Protein AF-A0AAD7IEA4-F1 (afdb_monomer_lite)

Sequence (278 aa):
MKLMKLPKIQSRSKKSVLRPAMLDEYTTADLREIHTVVIFLKSVVDWTGYCKMTFTQSYDLCVAAGPALILAIYEARDMEPMDEKYLMWDSWADIPLFAGFFSRPLEKNWAAREVSAPPEGLAHLNYILETVPEDLDAYTQVGSATYPQQGSRLWTSATWEHLYLDPPDFLRGRLSFNRLETDTLNTFLGPHAWPTSIADLIASIYDDIELQPEFSDSKMEDALCGDCLGKLIREHLHLWLLRRKVDDGWVPPEDCWYGYDCNTQHATSKNHLCAPTK

Foldseek 3Di:
DDPDDDPDPVVLVVVLVCLLVVCLVDDPLVLLVVVLVLVVLLVLVVLLCVLVVHDDPCSLVQVVVHDVLSVVSNVVSHCVSVCVVPVPDPDPPPDPSRVCVPPVSSVVSCVVVVHDHQDPAPSSCVSPDPDDDPVQQVPQPDDDPPDPCRGFDWDALVCQLSDDDDLLVLAEACVSVLCVLSVLLCVVCDPSVHRVSRSVVLVCLQVPDCFDPVCNVPDRGDTDTPVRSSNRSSVRVLVSSVSVCVVVVDDAAAADLCALNDDDDCSPHHHNSDHHND

Secondary structure (DSSP, 8-state):
-----PPPTHHHHHHHHHHHHHHHTS-HHHHHHHHHHHHHHHHHHHHHHHHTT---TTHHHHHHH-HHHHHHHHHHTSSHHHHHHHTT-S-GGG-TTTTTTTHHHHHHHHHHTT-PPPPSSGGGGGGT-S---THHHHTTTS--TTS------EE-TTTGGG----GGGGSSTTGGG-HHHHHHHHHHH-TTTTTHHHHHHHHHHHHHS---GGGTT--TTS-EEHHHHHHHHHHHHHHHHHHHHHHTT----SBPTTGGG--SS-TTTSB-SS----

Radius of gyration: 24.21 Å; chains: 1; bounding box: 63×44×65 Å

Organism: NCBI:txid230809

Structure (mmCIF, N/CA/C/O backbone):
data_AF-A0AAD7IEA4-F1
#
_entry.id   AF-A0AAD7IEA4-F1
#
loop_
_atom_site.group_PDB
_atom_site.id
_atom_site.type_symbol
_atom_site.label_atom_id
_atom_site.label_alt_id
_atom_site.label_comp_id
_atom_site.label_asym_id
_atom_site.label_entity_id
_atom_site.label_seq_id
_atom_site.pdbx_PDB_ins_code
_atom_site.Cartn_x
_atom_site.Cartn_y
_atom_site.Cartn_z
_atom_site.occupancy
_atom_site.B_iso_or_equiv
_atom_site.auth_seq_id
_atom_site.auth_comp_id
_atom_site.auth_asym_id
_atom_site.auth_atom_id
_atom_site.pdbx_PDB_model_num
ATOM 1 N N . MET A 1 1 ? -34.741 -26.473 -1.621 1.00 37.25 1 MET A N 1
ATOM 2 C CA . MET A 1 1 ? -34.127 -25.572 -0.618 1.00 37.25 1 MET A CA 1
ATOM 3 C C . MET A 1 1 ? -35.227 -24.879 0.178 1.00 37.25 1 MET A C 1
ATOM 5 O O . MET A 1 1 ? -36.041 -24.190 -0.421 1.00 37.25 1 MET A O 1
ATOM 9 N N . LYS A 1 2 ? -35.320 -25.104 1.496 1.00 33.78 2 LYS A N 1
ATOM 10 C CA . LYS A 1 2 ? -36.253 -24.371 2.373 1.00 33.78 2 LYS A CA 1
ATOM 11 C C . LYS A 1 2 ? -35.584 -23.059 2.787 1.00 33.78 2 LYS A C 1
ATOM 13 O O . LYS A 1 2 ? -34.617 -23.096 3.536 1.00 33.78 2 LYS A O 1
ATOM 18 N N . LEU A 1 3 ? -36.104 -21.928 2.311 1.00 33.97 3 LEU A N 1
ATOM 19 C CA . LEU A 1 3 ? -35.728 -20.598 2.794 1.00 33.97 3 LEU A CA 1
ATOM 20 C C . LEU A 1 3 ? -35.977 -20.526 4.309 1.00 33.97 3 LEU A C 1
ATOM 22 O O . LEU A 1 3 ? -37.121 -20.617 4.767 1.00 33.97 3 LEU A O 1
ATOM 26 N N . MET A 1 4 ? -34.902 -20.402 5.088 1.00 32.84 4 MET A N 1
ATOM 27 C CA . MET A 1 4 ? -34.972 -20.111 6.518 1.00 32.84 4 MET A CA 1
ATOM 28 C C . MET A 1 4 ? -35.678 -18.761 6.693 1.00 32.84 4 MET A C 1
ATOM 30 O O . MET A 1 4 ? -35.175 -17.724 6.270 1.00 32.84 4 MET A O 1
ATOM 34 N N . LYS A 1 5 ? -36.867 -18.759 7.307 1.00 39.84 5 LYS A N 1
ATOM 35 C CA . LYS A 1 5 ? -37.567 -17.519 7.662 1.00 39.84 5 LYS A CA 1
ATOM 36 C C . LYS A 1 5 ? -36.739 -16.773 8.712 1.00 39.84 5 LYS A C 1
ATOM 38 O O . LYS A 1 5 ? -36.673 -17.203 9.862 1.00 39.84 5 LYS A O 1
ATOM 43 N N . LEU A 1 6 ? -36.122 -15.660 8.316 1.00 43.84 6 LEU A N 1
ATOM 44 C CA . LEU A 1 6 ? -35.396 -14.772 9.224 1.00 43.84 6 LEU A CA 1
ATOM 45 C C . LEU A 1 6 ? -36.352 -14.255 10.324 1.00 43.84 6 LEU A C 1
ATOM 47 O O . LEU A 1 6 ? -37.463 -13.817 10.013 1.00 43.84 6 LEU A O 1
ATOM 51 N N . PRO A 1 7 ? -35.961 -14.284 11.613 1.00 45.56 7 PRO A N 1
ATOM 52 C CA . PRO A 1 7 ? -36.799 -13.789 12.703 1.00 45.56 7 PRO A CA 1
ATOM 53 C C . PRO A 1 7 ? -37.153 -12.306 12.522 1.00 45.56 7 PRO A C 1
ATOM 55 O O . PRO A 1 7 ? -36.292 -11.502 12.155 1.00 45.56 7 PRO A O 1
ATOM 58 N N . LYS A 1 8 ? -38.414 -11.954 12.819 1.00 49.72 8 LYS A N 1
ATOM 59 C CA . LYS A 1 8 ? -39.012 -10.613 12.676 1.00 49.72 8 LYS A CA 1
ATOM 60 C C . LYS A 1 8 ? -38.114 -9.490 13.227 1.00 49.72 8 LYS A C 1
ATOM 62 O O . LYS A 1 8 ? -37.679 -9.525 14.375 1.00 49.72 8 LYS A O 1
ATOM 67 N N . ILE A 1 9 ? -37.960 -8.443 12.417 1.00 52.31 9 ILE A N 1
ATOM 68 C CA . ILE A 1 9 ? -37.162 -7.215 12.603 1.00 52.31 9 ILE A CA 1
ATOM 69 C C . ILE A 1 9 ? -37.325 -6.543 13.990 1.00 52.31 9 ILE A C 1
ATOM 71 O O . ILE A 1 9 ? -36.385 -5.935 14.494 1.00 52.31 9 ILE A O 1
ATOM 75 N N . GLN A 1 10 ? -38.461 -6.711 14.676 1.00 46.47 10 GLN A N 1
ATOM 76 C CA . GLN A 1 10 ? -38.719 -6.113 15.998 1.00 46.47 10 GLN A CA 1
ATOM 77 C C . GLN A 1 10 ? -37.827 -6.633 17.141 1.00 46.47 10 GLN A C 1
ATOM 79 O O . GLN A 1 10 ? -37.575 -5.894 18.091 1.00 46.47 10 GLN A O 1
ATOM 84 N N . SER A 1 11 ? -37.308 -7.866 17.083 1.00 52.28 11 SER A N 1
ATOM 85 C CA . SER A 1 11 ? -36.346 -8.337 18.099 1.00 52.28 11 SER A CA 1
ATOM 86 C C . SER A 1 11 ? -34.942 -7.752 17.898 1.00 52.28 11 SER A C 1
ATOM 88 O O . SER A 1 11 ? -34.115 -7.797 18.809 1.00 52.28 11 SER A O 1
ATOM 90 N N . ARG A 1 12 ? -34.671 -7.177 16.717 1.00 52.31 12 ARG A N 1
ATOM 91 C CA . ARG A 1 12 ? -33.354 -6.668 16.318 1.00 52.31 12 ARG A CA 1
ATOM 92 C C . ARG A 1 12 ? -33.117 -5.222 16.767 1.00 52.31 12 ARG A C 1
ATOM 94 O O . ARG A 1 12 ? -31.990 -4.915 17.142 1.00 52.31 12 ARG A O 1
ATOM 101 N N . SER A 1 13 ? -34.150 -4.371 16.845 1.00 54.69 13 SER A N 1
ATOM 102 C CA . SER A 1 13 ? -34.010 -3.004 17.391 1.00 54.69 13 SER A CA 1
ATOM 103 C C . SER A 1 13 ? -33.741 -2.988 18.898 1.00 54.69 13 SER A C 1
ATOM 105 O O . SER A 1 13 ? -33.030 -2.121 19.388 1.00 54.69 13 SER A O 1
ATOM 107 N N . LYS A 1 14 ? -34.222 -3.991 19.647 1.00 57.09 14 LYS A N 1
ATOM 108 C CA . LYS A 1 14 ? -33.905 -4.114 21.079 1.00 57.09 14 LYS A CA 1
ATOM 109 C C . LYS A 1 14 ? -32.407 -4.308 21.326 1.00 57.09 14 LYS A C 1
ATOM 111 O O . LYS A 1 14 ? -31.883 -3.789 22.300 1.00 57.09 14 LYS A O 1
ATOM 116 N N . LYS A 1 15 ? -31.701 -5.008 20.430 1.00 59.34 15 LYS A N 1
ATOM 117 C CA . LYS A 1 15 ? -30.260 -5.259 20.577 1.00 59.34 15 LYS A CA 1
ATOM 118 C C . LYS A 1 15 ? -29.405 -4.008 20.375 1.00 59.34 15 LYS A C 1
ATOM 120 O O . LYS A 1 15 ? -28.379 -3.899 21.031 1.00 59.34 15 LYS A O 1
ATOM 125 N N . SER A 1 16 ? -29.806 -3.060 19.523 1.00 63.97 16 SER A N 1
ATOM 126 C CA . SER A 1 16 ? -29.057 -1.802 19.368 1.00 63.97 16 SER A CA 1
ATOM 127 C C . SER A 1 16 ? -29.198 -0.883 20.587 1.00 63.97 16 SER A C 1
ATOM 129 O O . SER A 1 16 ? -28.274 -0.135 20.886 1.00 63.97 16 SER A O 1
ATOM 131 N N . VAL A 1 17 ? -30.310 -0.982 21.324 1.00 66.62 17 VAL A N 1
ATOM 132 C CA . VAL A 1 17 ? -30.543 -0.239 22.576 1.00 66.62 17 VAL A CA 1
ATOM 133 C C . VAL A 1 17 ? -29.723 -0.803 23.744 1.00 66.62 17 VAL A C 1
ATOM 135 O O . VAL A 1 17 ? -29.362 -0.053 24.642 1.00 66.62 17 VAL A O 1
ATOM 138 N N . LEU A 1 18 ? -29.375 -2.094 23.721 1.00 79.50 18 LEU A N 1
ATOM 139 C CA . LEU A 1 18 ? -28.589 -2.731 24.786 1.00 79.50 18 LEU A CA 1
ATOM 140 C C . LEU A 1 18 ? -27.081 -2.452 24.697 1.00 79.50 18 LEU A C 1
ATOM 142 O O . LEU A 1 18 ? -26.402 -2.514 25.714 1.00 79.50 18 LEU A O 1
ATOM 146 N N . ARG A 1 19 ? -26.541 -2.133 23.511 1.00 84.25 19 ARG A N 1
ATOM 147 C CA . ARG A 1 19 ? -25.089 -1.923 23.342 1.00 84.25 19 ARG A CA 1
ATOM 148 C C . ARG A 1 19 ? -24.544 -0.734 24.134 1.00 84.25 19 ARG A C 1
ATOM 150 O O . ARG A 1 19 ? -23.522 -0.924 24.777 1.00 84.25 19 ARG A O 1
ATOM 157 N N . PRO A 1 20 ? -25.182 0.456 24.130 1.00 85.56 20 PRO A N 1
ATOM 158 C CA . PRO A 1 20 ? -24.720 1.553 24.972 1.00 85.56 20 PRO A CA 1
ATOM 159 C C . PRO A 1 20 ? -24.686 1.171 26.451 1.00 85.56 20 PRO A C 1
ATOM 161 O O . PRO A 1 20 ? -23.697 1.467 27.097 1.00 85.56 20 PRO A O 1
ATOM 164 N N . ALA A 1 21 ? -25.712 0.469 26.948 1.00 88.38 21 ALA A N 1
ATOM 165 C CA . ALA A 1 21 ? -25.787 0.039 28.346 1.00 88.38 21 ALA A CA 1
ATOM 166 C C . ALA A 1 21 ? -24.698 -0.982 28.707 1.00 88.38 21 ALA A C 1
ATOM 168 O O . ALA A 1 21 ? -24.095 -0.876 29.761 1.00 88.38 21 ALA A O 1
ATOM 169 N N . MET A 1 22 ? -24.405 -1.929 27.810 1.00 91.44 22 MET A N 1
ATOM 170 C CA . MET A 1 22 ? -23.293 -2.869 27.984 1.00 91.44 22 MET A CA 1
ATOM 171 C C . MET A 1 22 ? -21.938 -2.148 28.017 1.00 91.44 22 MET A C 1
ATOM 173 O O . MET A 1 22 ? -21.083 -2.488 28.820 1.00 91.44 22 MET A O 1
ATOM 177 N N . LEU A 1 23 ? -21.734 -1.157 27.142 1.00 93.56 23 LEU A N 1
ATOM 178 C CA . LEU A 1 23 ? -20.508 -0.355 27.139 1.00 93.56 23 LEU A CA 1
ATOM 179 C C . LEU A 1 23 ? -20.401 0.558 28.370 1.00 93.56 23 LEU A C 1
ATOM 181 O O . LEU A 1 23 ? -19.295 0.888 28.781 1.00 93.56 23 LEU A O 1
ATOM 185 N N . ASP A 1 24 ? -21.521 0.933 28.984 1.00 94.25 24 ASP A N 1
ATOM 186 C CA . ASP A 1 24 ? -21.506 1.790 30.169 1.00 94.25 24 ASP A CA 1
ATOM 187 C C . ASP A 1 24 ? -20.876 1.105 31.397 1.00 94.25 24 ASP A C 1
ATOM 189 O O . ASP A 1 24 ? -20.364 1.780 32.286 1.00 94.25 24 ASP A O 1
ATOM 193 N N . GLU A 1 25 ? -20.822 -0.232 31.414 1.00 95.75 25 GLU A N 1
ATOM 194 C CA . GLU A 1 25 ? -20.149 -1.017 32.462 1.00 95.75 25 GLU A CA 1
ATOM 195 C C . GLU A 1 25 ? -18.615 -0.855 32.458 1.00 95.75 25 GLU A C 1
ATOM 197 O O . GLU A 1 25 ? -17.957 -1.187 33.443 1.00 95.75 25 GLU A O 1
ATOM 202 N N . TYR A 1 26 ? -18.037 -0.332 31.373 1.00 96.56 26 TYR A N 1
ATOM 203 C CA . TYR A 1 26 ? -16.595 -0.148 31.200 1.00 96.56 26 TYR A CA 1
ATOM 204 C C . TYR A 1 26 ? -16.141 1.250 31.623 1.00 96.56 26 TYR A C 1
ATOM 206 O O . TYR A 1 26 ? -16.875 2.235 31.481 1.00 96.56 26 TYR A O 1
ATOM 214 N N . THR A 1 27 ? -14.897 1.388 32.081 1.00 96.50 27 THR A N 1
ATOM 215 C CA . THR A 1 27 ? -14.323 2.703 32.403 1.00 96.50 27 THR A CA 1
ATOM 216 C C . THR A 1 27 ? -14.070 3.531 31.139 1.00 96.50 27 THR A C 1
ATOM 218 O O . THR A 1 27 ? -14.105 3.036 30.014 1.00 96.50 27 THR A O 1
ATOM 221 N N . THR A 1 28 ? -13.821 4.835 31.286 1.00 95.19 28 THR A N 1
ATOM 222 C CA . THR A 1 28 ? -13.469 5.687 30.135 1.00 95.19 28 THR A CA 1
ATOM 223 C C . THR A 1 28 ? -12.171 5.233 29.466 1.00 95.19 28 THR A C 1
ATOM 225 O O . THR A 1 28 ? -12.062 5.360 28.252 1.00 95.19 28 THR A O 1
ATOM 228 N N . ALA A 1 29 ? -11.211 4.695 30.227 1.00 93.44 29 ALA A N 1
ATOM 229 C CA . ALA A 1 29 ? -9.977 4.139 29.676 1.00 93.44 29 ALA A CA 1
ATOM 230 C C . ALA A 1 29 ? -10.271 2.898 28.817 1.00 93.44 29 ALA A C 1
ATOM 232 O O . ALA A 1 29 ? -9.944 2.898 27.632 1.00 93.44 29 ALA A O 1
ATOM 233 N N . ASP A 1 30 ? -11.024 1.937 29.360 1.00 95.00 30 ASP A N 1
ATOM 234 C CA . ASP A 1 30 ? -11.431 0.720 28.641 1.00 95.00 30 ASP A CA 1
ATOM 235 C C . ASP A 1 30 ? -12.180 1.046 27.339 1.00 95.00 30 ASP A C 1
ATOM 237 O O . ASP A 1 30 ? -11.954 0.437 26.296 1.00 95.00 30 ASP A O 1
ATOM 241 N N . LEU A 1 31 ? -13.075 2.041 27.358 1.00 95.06 31 LEU A N 1
ATOM 242 C CA . LEU A 1 31 ? -13.798 2.442 26.150 1.00 95.06 31 LEU A CA 1
ATOM 243 C C . LEU A 1 31 ? -12.871 3.042 25.080 1.00 95.06 31 LEU A C 1
ATOM 245 O O . LEU A 1 31 ? -13.163 2.922 23.886 1.00 95.06 31 LEU A O 1
ATOM 249 N N . ARG A 1 32 ? -11.770 3.696 25.478 1.00 93.19 32 ARG A N 1
ATOM 250 C CA . ARG A 1 32 ? -10.778 4.234 24.536 1.00 93.19 32 ARG A CA 1
ATOM 251 C C . ARG A 1 32 ? -9.955 3.103 23.934 1.00 93.19 32 ARG A C 1
ATOM 253 O O . ARG A 1 32 ? -9.750 3.108 22.726 1.00 93.19 32 ARG A O 1
ATOM 260 N N . GLU A 1 33 ? -9.587 2.106 24.732 1.00 92.88 33 GLU A N 1
ATOM 261 C CA . GLU A 1 33 ? -8.957 0.872 24.249 1.00 92.88 33 GLU A CA 1
ATOM 262 C C . GLU A 1 33 ? -9.859 0.128 23.259 1.00 92.88 33 GLU A C 1
ATOM 264 O O . GLU A 1 33 ? -9.435 -0.177 22.144 1.00 92.88 33 GLU A O 1
ATOM 269 N N . ILE A 1 34 ? -11.134 -0.084 23.607 1.00 93.56 34 ILE A N 1
ATOM 270 C CA . ILE A 1 34 ? -12.126 -0.713 22.720 1.00 93.56 34 ILE A CA 1
ATOM 271 C C . ILE A 1 34 ? -12.251 0.072 21.413 1.00 93.56 34 ILE A C 1
ATOM 273 O O . ILE A 1 34 ? -12.236 -0.525 20.335 1.00 93.56 34 ILE A O 1
ATOM 277 N N . HIS A 1 35 ? -12.361 1.402 21.487 1.00 92.56 35 HIS A N 1
ATOM 278 C CA . HIS A 1 35 ? -12.385 2.253 20.300 1.00 92.56 35 HIS A CA 1
ATOM 279 C C . HIS A 1 35 ? -11.140 2.027 19.436 1.00 92.56 35 HIS A C 1
ATOM 281 O O . HIS A 1 35 ? -11.260 1.808 18.231 1.00 92.56 35 HIS A O 1
ATOM 287 N N . THR A 1 36 ? -9.959 2.026 20.048 1.00 90.69 36 THR A N 1
ATOM 288 C CA . THR A 1 36 ? -8.691 1.843 19.346 1.00 90.69 36 THR A CA 1
ATOM 289 C C . THR A 1 36 ? -8.594 0.483 18.661 1.00 90.69 36 THR A C 1
ATOM 291 O O . THR A 1 36 ? -8.267 0.425 17.476 1.00 90.69 36 THR A O 1
ATOM 294 N N . VAL A 1 37 ? -8.970 -0.601 19.345 1.00 91.81 37 VAL A N 1
ATOM 295 C CA . VAL A 1 37 ? -9.029 -1.946 18.750 1.00 91.81 37 VAL A CA 1
ATOM 296 C C . VAL A 1 37 ? -10.010 -1.984 17.577 1.00 91.81 37 VAL A C 1
ATOM 298 O O . VAL A 1 37 ? -9.708 -2.569 16.538 1.00 91.81 37 VAL A O 1
ATOM 301 N N . VAL A 1 38 ? -11.171 -1.335 17.695 1.00 91.88 38 VAL A N 1
ATOM 302 C CA . VAL A 1 38 ? -12.150 -1.265 16.600 1.00 91.88 38 VAL A CA 1
ATOM 303 C C . VAL A 1 38 ? -11.582 -0.527 15.388 1.00 91.88 38 VAL A C 1
ATOM 305 O O . VAL A 1 38 ? -11.751 -1.014 14.273 1.00 91.88 38 VAL A O 1
ATOM 308 N N . ILE A 1 39 ? -10.909 0.612 15.570 1.00 88.94 39 ILE A N 1
ATOM 309 C CA . ILE A 1 39 ? -10.282 1.354 14.462 1.00 88.94 39 ILE A CA 1
ATOM 310 C C . ILE A 1 39 ? -9.175 0.529 13.798 1.00 88.94 39 ILE A C 1
ATOM 312 O O . ILE A 1 39 ? -9.108 0.477 12.568 1.00 88.94 39 ILE A O 1
ATOM 316 N N . PHE A 1 40 ? -8.359 -0.174 14.586 1.00 88.19 40 PHE A N 1
ATOM 317 C CA . PHE A 1 40 ? -7.352 -1.094 14.059 1.00 88.19 40 PHE A CA 1
ATOM 318 C C . PHE A 1 40 ? -7.991 -2.203 13.208 1.00 88.19 40 PHE A C 1
ATOM 320 O O . PHE A 1 40 ? -7.622 -2.387 12.050 1.00 88.19 40 PHE A O 1
ATOM 327 N N . LEU A 1 41 ? -9.011 -2.884 13.735 1.00 91.25 41 LEU A N 1
ATOM 328 C CA . LEU A 1 41 ? -9.731 -3.939 13.017 1.00 91.25 41 LEU A CA 1
ATOM 329 C C . LEU A 1 41 ? -10.379 -3.427 11.725 1.00 91.25 41 LEU A C 1
ATOM 331 O O . LEU A 1 41 ? -10.327 -4.109 10.703 1.00 91.25 41 LEU A O 1
ATOM 335 N N . LYS A 1 42 ? -10.957 -2.220 11.746 1.00 88.75 42 LYS A N 1
ATOM 336 C CA . LYS A 1 42 ? -11.468 -1.566 10.533 1.00 88.75 42 LYS A CA 1
ATOM 337 C C . LYS A 1 42 ? -10.358 -1.324 9.520 1.00 88.75 42 LYS A C 1
ATOM 339 O O . LYS A 1 42 ? -10.548 -1.668 8.364 1.00 88.75 42 LYS A O 1
ATOM 344 N N . SER A 1 43 ? -9.200 -0.841 9.965 1.00 85.44 43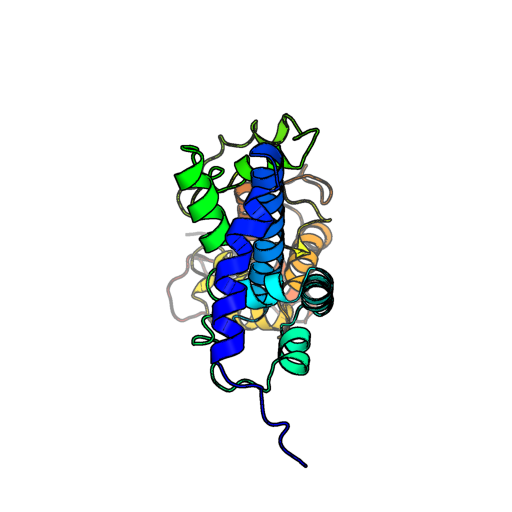 SER A N 1
ATOM 345 C CA . SER A 1 43 ? -8.048 -0.576 9.095 1.00 85.44 43 SER A CA 1
ATOM 346 C C . SER A 1 43 ? -7.535 -1.840 8.391 1.00 85.44 43 SER A C 1
ATOM 348 O O . SER A 1 43 ? -7.140 -1.770 7.231 1.00 85.44 43 SER A O 1
ATOM 350 N N . VAL A 1 44 ? -7.577 -3.003 9.054 1.00 87.00 44 VAL A N 1
ATOM 351 C CA . VAL A 1 44 ? -7.222 -4.300 8.440 1.00 87.00 44 VAL A CA 1
ATOM 352 C C . VAL A 1 44 ? -8.215 -4.686 7.335 1.00 87.00 44 VAL A C 1
ATOM 354 O O . VAL A 1 44 ? -7.817 -5.125 6.252 1.00 87.00 44 VAL A O 1
ATOM 357 N N . VAL A 1 45 ? -9.513 -4.493 7.585 1.00 88.31 45 VAL A N 1
ATOM 358 C CA . VAL A 1 45 ? -10.566 -4.749 6.587 1.00 88.31 45 VAL A CA 1
ATOM 359 C C . VAL A 1 45 ? -10.477 -3.759 5.429 1.00 88.31 45 VAL A C 1
ATOM 361 O O . VAL A 1 45 ? -10.558 -4.176 4.279 1.00 88.31 45 VAL A O 1
ATOM 364 N N . ASP A 1 46 ? -10.285 -2.471 5.724 1.00 83.69 46 ASP A N 1
ATOM 365 C CA . ASP A 1 46 ? -10.052 -1.407 4.745 1.00 83.69 46 ASP A CA 1
ATOM 366 C C . ASP A 1 46 ? -8.933 -1.799 3.802 1.00 83.69 46 ASP A C 1
ATOM 368 O O . ASP A 1 46 ? -9.137 -1.883 2.595 1.00 83.69 46 ASP A O 1
ATOM 372 N N . TRP A 1 47 ? -7.769 -2.102 4.370 1.00 82.88 47 TRP A N 1
ATOM 373 C CA . TRP A 1 47 ? -6.599 -2.496 3.613 1.00 82.88 47 TRP A CA 1
ATOM 374 C C . TRP A 1 47 ? -6.901 -3.675 2.677 1.00 82.88 47 TRP A C 1
ATOM 376 O O . TRP A 1 47 ? -6.610 -3.598 1.485 1.00 82.88 47 TRP A O 1
ATOM 386 N N . THR A 1 48 ? -7.588 -4.709 3.169 1.00 82.44 48 THR A N 1
ATOM 387 C CA . THR A 1 48 ? -7.956 -5.873 2.345 1.00 82.44 48 THR A CA 1
ATOM 388 C C . THR A 1 48 ? -8.956 -5.513 1.238 1.00 82.44 48 THR A C 1
ATOM 390 O O . THR A 1 48 ? -8.801 -5.941 0.095 1.00 82.44 48 THR A O 1
ATOM 393 N N . GLY A 1 49 ? -9.958 -4.684 1.542 1.00 78.94 49 GLY A N 1
ATOM 394 C CA . GLY A 1 49 ? -10.939 -4.211 0.563 1.00 78.94 49 GLY A CA 1
ATOM 395 C C . GLY A 1 49 ? -10.310 -3.352 -0.537 1.00 78.94 49 GLY A C 1
ATOM 396 O O . GLY A 1 49 ? -10.652 -3.510 -1.713 1.00 78.94 49 GLY A O 1
ATOM 397 N N . TYR A 1 50 ? -9.341 -2.503 -0.178 1.00 73.62 50 TYR A N 1
ATOM 398 C CA . TYR A 1 50 ? -8.559 -1.715 -1.133 1.00 73.62 50 TYR A CA 1
ATOM 399 C C . TYR A 1 50 ? -7.767 -2.605 -2.096 1.00 73.62 50 TYR A C 1
ATOM 401 O O . TYR A 1 50 ? -7.756 -2.317 -3.291 1.00 73.62 50 TYR A O 1
ATOM 409 N N . CYS A 1 51 ? -7.194 -3.721 -1.627 1.00 68.19 51 CYS A N 1
ATOM 410 C CA . CYS A 1 51 ? -6.450 -4.662 -2.478 1.00 68.19 51 CYS A CA 1
ATOM 411 C C . CYS A 1 51 ? -7.286 -5.239 -3.634 1.00 68.19 51 CYS A C 1
ATOM 413 O O . CYS A 1 51 ? -6.732 -5.648 -4.651 1.00 68.19 51 CYS A O 1
ATOM 415 N N . LYS A 1 52 ? -8.615 -5.281 -3.493 1.00 69.56 52 LYS A N 1
ATOM 416 C CA . LYS A 1 52 ? -9.542 -5.806 -4.509 1.00 69.56 52 LYS A CA 1
ATOM 417 C C . LYS A 1 52 ? -10.343 -4.715 -5.219 1.00 69.56 52 LYS A C 1
ATOM 419 O O . LYS A 1 52 ? -11.247 -5.034 -5.988 1.00 69.56 52 LYS A O 1
ATOM 424 N N . MET A 1 53 ? -10.049 -3.438 -4.952 1.00 65.75 53 MET A N 1
ATOM 425 C CA . MET A 1 53 ? -10.861 -2.288 -5.380 1.00 65.75 53 MET A CA 1
ATOM 426 C C . MET A 1 53 ? -12.345 -2.405 -4.980 1.00 65.75 53 MET A C 1
ATOM 428 O O . MET A 1 53 ? -13.221 -1.758 -5.562 1.00 65.75 53 MET A O 1
ATOM 432 N N . THR A 1 54 ? -12.652 -3.229 -3.979 1.00 63.94 54 THR A N 1
ATOM 433 C CA . THR A 1 54 ? -14.006 -3.384 -3.458 1.00 63.94 54 THR A CA 1
ATOM 434 C C . THR A 1 54 ? -14.209 -2.350 -2.363 1.00 63.94 54 THR A C 1
ATOM 436 O O . THR A 1 54 ? -13.722 -2.505 -1.244 1.00 63.94 54 THR A O 1
ATOM 439 N N . PHE A 1 55 ? -14.946 -1.283 -2.671 1.00 57.91 55 PHE A N 1
ATOM 440 C CA . PHE A 1 55 ? -15.428 -0.359 -1.647 1.00 57.91 55 PHE A CA 1
ATOM 441 C C . PHE A 1 55 ? -16.439 -1.089 -0.770 1.00 57.91 55 PHE A C 1
ATOM 443 O O . PHE A 1 55 ? -17.562 -1.349 -1.205 1.00 57.91 55 PHE A O 1
ATOM 450 N N . THR A 1 56 ? -16.073 -1.416 0.467 1.00 58.97 56 THR A N 1
ATOM 451 C CA . THR A 1 56 ? -17.017 -2.070 1.372 1.00 58.97 56 THR A CA 1
ATOM 452 C C . THR A 1 56 ? -17.461 -1.105 2.459 1.00 58.97 56 THR A C 1
ATOM 454 O O . THR A 1 56 ? -16.741 -0.813 3.395 1.00 58.97 56 THR A O 1
ATOM 457 N N . GLN A 1 57 ? -18.722 -0.673 2.419 1.00 64.88 57 GLN A N 1
ATOM 458 C CA . GLN A 1 57 ? -19.382 -0.057 3.585 1.00 64.88 57 GLN A CA 1
ATOM 459 C C . GLN A 1 57 ? -19.634 -1.083 4.720 1.00 64.88 57 GLN A C 1
ATOM 461 O O . GLN A 1 57 ? -20.378 -0.820 5.663 1.00 64.88 57 GLN A O 1
ATOM 466 N N . SER A 1 58 ? -19.025 -2.270 4.634 1.00 73.44 58 SER A N 1
ATOM 467 C CA . SER A 1 58 ? -19.295 -3.450 5.457 1.00 73.44 58 SER A CA 1
ATOM 468 C C . SER A 1 58 ? -18.382 -3.560 6.683 1.00 73.44 58 SER A C 1
ATOM 470 O O . SER A 1 58 ? -18.403 -4.587 7.364 1.00 73.44 58 SER A O 1
ATOM 472 N N . TYR A 1 59 ? -17.597 -2.531 7.021 1.00 84.81 59 TYR A N 1
ATOM 473 C CA . TYR A 1 59 ? -16.672 -2.580 8.165 1.00 84.81 59 TYR A CA 1
ATOM 474 C C . TYR A 1 59 ? -17.378 -2.908 9.472 1.00 84.81 59 TYR A C 1
ATOM 476 O O . TYR A 1 59 ? -16.925 -3.747 10.246 1.00 84.81 59 TYR A O 1
ATOM 484 N N . ASP A 1 60 ? -18.522 -2.270 9.717 1.00 87.00 60 ASP A N 1
ATOM 485 C CA . ASP A 1 60 ? -19.248 -2.496 10.958 1.00 87.00 60 ASP A CA 1
ATOM 486 C C . ASP A 1 60 ? -19.833 -3.913 11.030 1.00 87.00 60 ASP A C 1
ATOM 488 O O . ASP A 1 60 ? -19.984 -4.450 12.125 1.00 87.00 60 ASP A O 1
ATOM 492 N N . LEU A 1 61 ? -20.121 -4.541 9.882 1.00 86.94 61 LEU A N 1
ATOM 493 C CA . LEU A 1 61 ? -20.489 -5.955 9.818 1.00 86.94 61 LEU A CA 1
ATOM 494 C C . LEU A 1 61 ? -19.286 -6.842 10.151 1.00 86.94 61 LEU A C 1
ATOM 496 O O . LEU A 1 61 ? -19.426 -7.743 10.974 1.00 86.94 61 LEU A O 1
ATOM 500 N N . CYS A 1 62 ? -18.118 -6.577 9.563 1.00 89.88 62 CYS A N 1
ATOM 501 C CA . CYS A 1 62 ? -16.898 -7.347 9.828 1.00 89.88 62 CYS A CA 1
ATOM 502 C C . CYS A 1 62 ? -16.527 -7.301 11.308 1.00 89.88 62 CYS A C 1
ATOM 504 O O . CYS A 1 62 ? -16.318 -8.332 11.946 1.00 89.88 62 CYS A O 1
ATOM 506 N N . VAL A 1 63 ? -16.539 -6.098 11.881 1.00 90.88 63 VAL A N 1
ATOM 507 C CA . VAL A 1 63 ? -16.269 -5.892 13.303 1.00 90.88 63 VAL A CA 1
ATOM 508 C C . VAL A 1 63 ? -17.347 -6.557 14.167 1.00 90.88 63 VAL A C 1
ATOM 510 O O . VAL A 1 63 ? -17.017 -7.178 15.175 1.00 90.88 63 VAL A O 1
ATOM 513 N N . ALA A 1 64 ? -18.624 -6.501 13.771 1.00 90.19 64 ALA A N 1
ATOM 514 C CA . ALA A 1 64 ? -19.699 -7.199 14.480 1.00 90.19 64 ALA A CA 1
ATOM 515 C C . ALA A 1 64 ? -19.592 -8.731 14.402 1.00 90.19 64 ALA A C 1
ATOM 517 O O . ALA A 1 64 ? -20.023 -9.423 15.326 1.00 90.19 64 ALA A O 1
ATOM 518 N N . ALA A 1 65 ? -19.057 -9.262 13.302 1.00 90.25 65 ALA A N 1
ATOM 519 C CA . ALA A 1 65 ? -18.796 -10.684 13.118 1.00 90.25 65 ALA A CA 1
ATOM 520 C C . ALA A 1 65 ? -17.566 -11.164 13.907 1.00 90.25 65 ALA A C 1
ATOM 522 O O . ALA A 1 65 ? -17.470 -12.354 14.217 1.00 90.25 65 ALA A O 1
ATOM 523 N N . GLY A 1 66 ? -16.681 -10.237 14.278 1.00 92.25 66 GLY A N 1
ATOM 524 C CA . GLY A 1 66 ? -15.568 -10.447 15.195 1.00 92.25 66 GLY A CA 1
ATOM 525 C C . GLY A 1 66 ? -14.216 -10.669 14.507 1.00 92.25 66 GLY A C 1
ATOM 526 O O . GLY A 1 66 ? -14.142 -10.877 13.294 1.00 92.25 66 GLY A O 1
ATOM 527 N N . PRO A 1 67 ? -13.123 -10.663 15.294 1.00 94.25 67 PRO A N 1
ATOM 528 C CA . PRO A 1 67 ? -11.753 -10.662 14.779 1.00 94.25 67 PRO A CA 1
ATOM 529 C C . PRO A 1 67 ? -11.392 -11.913 13.971 1.00 94.25 67 PRO A C 1
ATOM 531 O O . PRO A 1 67 ? -10.601 -11.816 13.045 1.00 94.25 67 PRO A O 1
ATOM 534 N N . ALA A 1 68 ? -12.002 -13.069 14.253 1.00 94.56 68 ALA A N 1
ATOM 535 C CA . ALA A 1 68 ? -11.743 -14.295 13.494 1.00 94.56 68 ALA A CA 1
ATOM 536 C C . ALA A 1 68 ? -12.146 -14.178 12.013 1.00 94.56 68 ALA A C 1
ATOM 538 O O . ALA A 1 68 ? -11.471 -14.730 11.152 1.00 94.56 68 ALA A O 1
ATOM 539 N N . LEU A 1 69 ? -13.229 -13.450 11.705 1.00 92.94 69 LEU A N 1
ATOM 540 C CA . LEU A 1 69 ? -13.598 -13.190 10.312 1.00 92.94 69 LEU A CA 1
ATOM 541 C C . LEU A 1 69 ? -12.609 -12.225 9.658 1.00 92.94 69 LEU A C 1
ATOM 543 O O . LEU A 1 69 ? -12.215 -12.441 8.522 1.00 92.94 69 LEU A O 1
ATOM 547 N N . ILE A 1 70 ? -12.224 -11.169 10.375 1.00 93.19 70 ILE A N 1
ATOM 548 C CA . ILE A 1 70 ? -11.284 -10.161 9.871 1.00 93.19 70 ILE A CA 1
ATOM 549 C C . ILE A 1 70 ? -9.929 -10.798 9.565 1.00 93.19 70 ILE A C 1
ATOM 551 O O . ILE A 1 70 ? -9.354 -10.515 8.522 1.00 93.19 70 ILE A O 1
ATOM 555 N N . LEU A 1 71 ? -9.458 -11.696 10.432 1.00 93.06 71 LEU A N 1
ATOM 556 C CA . LEU A 1 71 ? -8.247 -12.470 10.188 1.00 93.06 71 LEU A CA 1
ATOM 557 C C . LEU A 1 71 ? -8.388 -13.350 8.942 1.00 93.06 71 LEU A C 1
ATOM 559 O O . LEU A 1 71 ? -7.509 -13.317 8.096 1.00 93.06 71 LEU A O 1
ATOM 563 N N . ALA A 1 72 ? -9.507 -14.065 8.786 1.00 92.25 72 ALA A N 1
ATOM 564 C CA . ALA A 1 72 ? -9.739 -14.887 7.599 1.00 92.25 72 ALA A CA 1
ATOM 565 C C . ALA A 1 72 ? -9.768 -14.055 6.303 1.00 92.25 72 ALA A C 1
ATOM 567 O O . ALA A 1 72 ? -9.192 -14.469 5.304 1.00 92.25 72 ALA A O 1
ATOM 568 N N . ILE A 1 73 ? -10.399 -12.874 6.328 1.00 90.62 73 ILE A N 1
ATOM 569 C CA . ILE A 1 73 ? -10.394 -11.902 5.220 1.00 90.62 73 ILE A CA 1
ATOM 570 C C . ILE A 1 73 ? -8.956 -11.477 4.897 1.00 90.62 73 ILE A C 1
ATOM 572 O O . ILE A 1 73 ? -8.528 -11.538 3.747 1.00 90.62 73 ILE A O 1
ATOM 576 N N . TYR A 1 74 ? -8.201 -11.089 5.925 1.00 87.88 74 TYR A N 1
ATOM 577 C CA . TYR A 1 74 ? -6.819 -10.641 5.797 1.00 87.88 74 TYR A CA 1
ATOM 578 C C . TYR A 1 74 ? -5.901 -11.735 5.224 1.00 87.88 74 TYR A C 1
ATOM 580 O O . TYR A 1 74 ? -5.173 -11.488 4.265 1.00 87.88 74 TYR A O 1
ATOM 588 N N . GLU A 1 75 ? -5.972 -12.956 5.759 1.00 88.81 75 GLU A N 1
ATOM 589 C CA . GLU A 1 75 ? -5.187 -14.111 5.302 1.00 88.81 75 GLU A CA 1
ATOM 590 C C . GLU A 1 75 ? -5.547 -14.520 3.869 1.00 88.81 75 GLU A C 1
ATOM 592 O O . GLU A 1 75 ? -4.656 -14.810 3.070 1.00 88.81 75 GLU A O 1
ATOM 597 N N . ALA A 1 76 ? -6.839 -14.504 3.523 1.00 88.38 76 ALA A N 1
ATOM 598 C CA . ALA A 1 76 ? -7.306 -14.777 2.166 1.00 88.38 76 ALA A CA 1
ATOM 599 C C . ALA A 1 76 ? -6.962 -13.650 1.178 1.00 88.38 76 ALA A C 1
ATOM 601 O O . ALA A 1 76 ? -7.005 -13.867 -0.034 1.00 88.38 76 ALA A O 1
ATOM 602 N N . ARG A 1 77 ? -6.639 -12.449 1.684 1.00 82.94 77 ARG A N 1
ATOM 603 C CA . ARG A 1 77 ? -6.513 -11.205 0.905 1.00 82.94 77 ARG A CA 1
ATOM 604 C C . ARG A 1 77 ? -7.748 -10.965 0.030 1.00 82.94 77 ARG A C 1
ATOM 606 O O . ARG A 1 77 ? -7.644 -10.489 -1.101 1.00 82.94 77 ARG A O 1
ATOM 613 N N . ASP A 1 78 ? -8.913 -11.349 0.544 1.00 84.94 78 ASP A N 1
ATOM 614 C CA . ASP A 1 78 ? -10.180 -11.358 -0.178 1.00 84.94 78 ASP A CA 1
ATOM 615 C C . ASP A 1 78 ? -11.354 -11.174 0.793 1.00 84.94 78 ASP A C 1
ATOM 617 O O . ASP A 1 78 ? -11.288 -11.558 1.962 1.00 84.94 78 ASP A O 1
ATOM 621 N N . MET A 1 79 ? -12.441 -10.588 0.300 1.00 85.56 79 MET A N 1
ATOM 622 C CA . MET A 1 79 ? -13.692 -10.429 1.039 1.00 85.56 79 MET A CA 1
ATOM 623 C C . MET A 1 79 ? -14.582 -11.676 0.946 1.00 85.56 79 MET A C 1
ATOM 625 O O . MET A 1 79 ? -15.560 -11.768 1.690 1.00 85.56 79 MET A O 1
ATOM 629 N N . GLU A 1 80 ? -14.215 -12.662 0.122 1.00 87.88 80 GLU A N 1
ATOM 630 C CA . GLU A 1 80 ? -14.901 -13.951 -0.024 1.00 87.88 80 GLU A CA 1
ATOM 631 C C . GLU A 1 80 ? -15.286 -14.616 1.316 1.00 87.88 80 GLU A C 1
ATOM 633 O O . GLU A 1 80 ? -16.440 -15.027 1.445 1.00 87.88 80 GLU A O 1
ATOM 638 N N . PRO A 1 81 ? -14.445 -14.653 2.374 1.00 90.06 81 PRO A N 1
ATOM 639 C CA . PRO A 1 81 ? -14.850 -15.227 3.662 1.00 90.06 81 PRO A CA 1
ATOM 640 C C . PRO A 1 81 ? -16.053 -14.520 4.308 1.00 90.06 81 PRO A C 1
ATOM 642 O O . PRO A 1 81 ? -16.833 -15.134 5.048 1.00 90.06 81 PRO A O 1
ATOM 645 N N . MET A 1 82 ? -16.211 -13.214 4.067 1.00 86.44 82 MET A N 1
ATOM 646 C CA . MET A 1 82 ? -17.411 -12.481 4.472 1.00 86.44 82 MET A CA 1
ATOM 647 C C . MET A 1 82 ? -18.588 -12.882 3.600 1.00 86.44 82 MET A C 1
ATOM 649 O O . MET A 1 82 ? -19.666 -13.179 4.123 1.00 86.44 82 MET A O 1
ATOM 653 N N . ASP A 1 83 ? -18.369 -12.893 2.293 1.00 83.00 83 ASP A N 1
ATOM 654 C CA . ASP A 1 83 ? -19.384 -13.179 1.304 1.00 83.00 83 ASP A CA 1
ATOM 655 C C . ASP A 1 83 ? -19.961 -14.578 1.551 1.00 83.00 83 ASP A C 1
ATOM 657 O O . ASP A 1 83 ? -21.148 -14.697 1.835 1.00 83.00 83 ASP A O 1
ATOM 661 N N . GLU A 1 84 ? -19.167 -15.643 1.605 1.00 83.06 84 GLU A N 1
ATOM 662 C CA . GLU A 1 84 ? -19.656 -17.011 1.855 1.00 83.06 84 GLU A CA 1
ATOM 663 C C . GLU A 1 84 ? -20.539 -17.125 3.106 1.00 83.06 84 GLU A C 1
ATOM 665 O O . GLU A 1 84 ? -21.534 -17.859 3.140 1.00 83.06 84 GLU A O 1
ATOM 670 N N . LYS A 1 85 ? -20.190 -16.369 4.148 1.00 78.56 85 LYS A N 1
ATOM 671 C CA . LYS A 1 85 ? -20.857 -16.428 5.447 1.00 78.56 85 LYS A CA 1
ATOM 672 C C . LYS A 1 85 ? -22.083 -15.513 5.539 1.00 78.56 85 LYS A C 1
ATOM 674 O O . LYS A 1 85 ? -22.982 -15.796 6.340 1.00 78.56 85 LYS A O 1
ATOM 679 N N . TYR A 1 86 ? -22.147 -14.442 4.742 1.00 74.94 86 TYR A N 1
ATOM 680 C CA . TYR A 1 86 ? -23.147 -13.371 4.874 1.00 74.94 86 TYR A CA 1
ATOM 681 C C . TYR A 1 86 ? -23.822 -12.921 3.547 1.00 74.94 86 TYR A C 1
ATOM 683 O O . TYR A 1 86 ? -24.726 -12.080 3.599 1.00 74.94 86 TYR A O 1
ATOM 691 N N . LEU A 1 87 ? -23.505 -13.542 2.395 1.00 64.88 87 LEU A N 1
ATOM 692 C CA . LEU A 1 87 ? -24.063 -13.347 1.026 1.00 64.88 87 LEU A CA 1
ATOM 693 C C . LEU A 1 87 ? -25.580 -13.466 0.937 1.00 64.88 87 LEU A C 1
ATOM 695 O O . LEU A 1 87 ? -26.192 -13.006 -0.016 1.00 64.88 87 LEU A O 1
ATOM 699 N N . MET A 1 88 ? -26.219 -14.076 1.930 1.00 60.53 88 MET A N 1
ATOM 700 C CA . MET A 1 88 ? -27.666 -14.291 1.938 1.00 60.53 88 MET A CA 1
ATOM 701 C C . MET A 1 88 ? -28.504 -13.015 2.121 1.00 60.53 88 MET A C 1
ATOM 703 O O . MET A 1 88 ? -29.727 -13.111 2.249 1.00 60.53 88 MET A O 1
ATOM 707 N N . TRP A 1 89 ? -27.887 -11.839 2.223 1.00 63.69 89 TRP A N 1
ATOM 708 C CA . TRP A 1 89 ? -28.578 -10.588 2.512 1.00 63.69 89 TRP A CA 1
ATOM 709 C C . TRP A 1 89 ? -28.429 -9.612 1.343 1.00 63.69 89 TRP A C 1
ATOM 711 O O . TRP A 1 89 ? -27.483 -8.840 1.290 1.00 63.69 89 TRP A O 1
ATOM 721 N N . ASP A 1 90 ? -29.419 -9.605 0.453 1.00 57.97 90 ASP A N 1
ATOM 722 C CA . ASP A 1 90 ? -29.436 -8.842 -0.808 1.00 57.97 90 ASP A CA 1
ATOM 723 C C . ASP A 1 90 ? -29.321 -7.298 -0.668 1.00 57.97 90 ASP A C 1
ATOM 725 O O . ASP A 1 90 ? -29.287 -6.590 -1.670 1.00 57.97 90 ASP A O 1
ATOM 729 N N . SER A 1 91 ? -29.251 -6.739 0.550 1.00 61.34 91 SER A N 1
ATOM 730 C CA . SER A 1 91 ? -28.983 -5.308 0.781 1.00 61.34 91 SER A CA 1
ATOM 731 C C . SER A 1 91 ? -28.278 -5.056 2.127 1.00 61.34 91 SER A C 1
ATOM 733 O O . SER A 1 91 ? -28.905 -4.722 3.138 1.00 61.34 91 SER A O 1
ATOM 735 N N . TRP A 1 92 ? -26.954 -5.221 2.177 1.00 58.81 92 TRP A N 1
ATOM 736 C CA . TRP A 1 92 ? -26.165 -4.992 3.400 1.00 58.81 92 TRP A CA 1
ATOM 737 C C . TRP A 1 92 ? -26.174 -3.541 3.894 1.00 58.81 92 TRP A C 1
ATOM 739 O O . TRP A 1 92 ? -26.144 -3.316 5.105 1.00 58.81 92 TRP A O 1
ATOM 749 N N . ALA A 1 93 ? -26.280 -2.576 2.974 1.00 53.59 93 ALA A N 1
ATOM 750 C CA . ALA A 1 93 ? -26.274 -1.142 3.277 1.00 53.59 93 ALA A CA 1
ATOM 751 C C . ALA A 1 93 ? -27.434 -0.706 4.195 1.00 53.59 93 ALA A C 1
ATOM 753 O O . ALA A 1 93 ? -27.306 0.257 4.949 1.00 53.59 93 ALA A O 1
ATOM 754 N N . ASP A 1 94 ? -28.535 -1.462 4.205 1.00 54.84 94 ASP A N 1
ATOM 755 C CA . ASP A 1 94 ? -29.768 -1.076 4.891 1.00 54.84 94 ASP A CA 1
ATOM 756 C C . ASP A 1 94 ? -30.020 -1.827 6.195 1.00 54.84 94 ASP A C 1
ATOM 758 O O . ASP A 1 94 ? -31.112 -1.726 6.752 1.00 54.84 94 ASP A O 1
ATOM 762 N N . ILE A 1 95 ? -29.055 -2.592 6.716 1.00 68.56 95 ILE A N 1
ATOM 763 C CA . ILE A 1 95 ? -29.273 -3.358 7.946 1.00 68.56 95 ILE A CA 1
ATOM 764 C C . ILE A 1 95 ? -28.899 -2.482 9.142 1.00 68.56 95 ILE A C 1
ATOM 766 O O . ILE A 1 95 ? -27.733 -2.444 9.552 1.00 68.56 95 ILE A O 1
ATOM 770 N N . PRO A 1 96 ? -29.877 -1.833 9.811 1.00 71.56 96 PRO A N 1
ATOM 771 C CA . PRO A 1 96 ? -29.590 -0.845 10.849 1.00 71.56 96 PRO A CA 1
ATOM 772 C C . PRO A 1 96 ? -28.982 -1.493 12.099 1.00 71.56 96 PRO A C 1
ATOM 774 O O . PRO A 1 96 ? -28.565 -0.806 13.026 1.00 71.56 96 PRO A O 1
ATOM 777 N N . LEU A 1 97 ? -28.953 -2.831 12.140 1.00 78.44 97 LEU A N 1
ATOM 778 C CA . LEU A 1 97 ? -28.325 -3.605 13.196 1.00 78.44 97 LEU A CA 1
ATOM 779 C C . LEU A 1 97 ? -26.807 -3.406 13.224 1.00 78.44 97 LEU A C 1
ATOM 781 O O . LEU A 1 97 ? -26.242 -3.404 14.319 1.00 78.44 97 LEU A O 1
ATOM 785 N N . PHE A 1 98 ? -26.166 -3.269 12.062 1.00 83.25 98 PHE A N 1
ATOM 786 C CA . PHE A 1 98 ? -24.710 -3.196 11.964 1.00 83.25 98 PHE A CA 1
ATOM 787 C C . PHE A 1 98 ? -24.206 -1.786 11.717 1.00 83.25 98 PHE A C 1
ATOM 789 O O . PHE A 1 98 ? -23.160 -1.461 12.248 1.00 83.25 98 PHE A O 1
ATOM 796 N N . ALA A 1 99 ? -24.966 -0.917 11.051 1.00 82.94 99 ALA A N 1
ATOM 797 C CA . ALA A 1 99 ? -24.558 0.472 10.856 1.00 82.94 99 ALA A CA 1
ATOM 798 C C . ALA A 1 99 ? -24.158 1.158 12.182 1.00 82.94 99 ALA A C 1
ATOM 800 O O . ALA A 1 99 ? -24.977 1.302 13.103 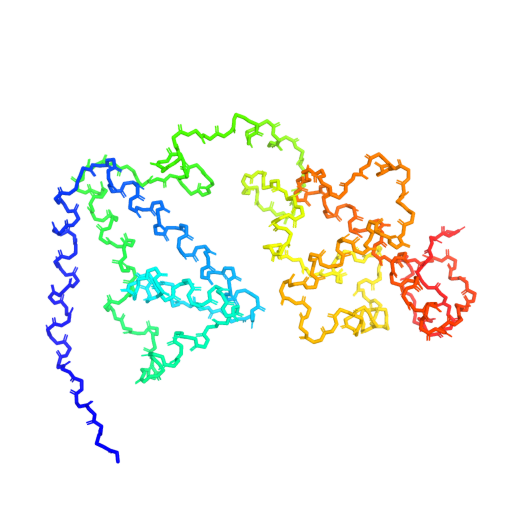1.00 82.94 99 ALA A O 1
ATOM 801 N N . GLY A 1 100 ? -22.898 1.582 12.258 1.00 86.44 100 GLY A N 1
ATOM 802 C CA . GLY A 1 100 ? -22.258 2.154 13.434 1.00 86.44 100 GLY A CA 1
ATOM 803 C C . GLY A 1 100 ? -22.205 1.201 14.625 1.00 86.44 100 GLY A C 1
ATOM 804 O O . GLY A 1 100 ? -22.516 1.621 15.741 1.00 86.44 100 GLY A O 1
ATOM 805 N N . PHE A 1 101 ? -21.888 -0.081 14.393 1.00 89.25 101 PHE A N 1
ATOM 806 C CA . PHE A 1 101 ? -21.997 -1.155 15.390 1.00 89.25 101 PHE A CA 1
ATOM 807 C C . PHE A 1 101 ? -21.351 -0.787 16.731 1.00 89.25 101 PHE A C 1
ATOM 809 O O . PHE A 1 101 ? -22.008 -0.945 17.762 1.00 89.25 101 PHE A O 1
ATOM 816 N N . PHE A 1 102 ? -20.129 -0.238 16.691 1.00 90.62 102 PHE A N 1
ATOM 817 C CA . PHE A 1 102 ? -19.425 0.318 17.852 1.00 90.62 102 PHE A CA 1
ATOM 818 C C . PHE A 1 102 ? -19.350 1.848 17.867 1.00 90.62 102 PHE A C 1
ATOM 820 O O . PHE A 1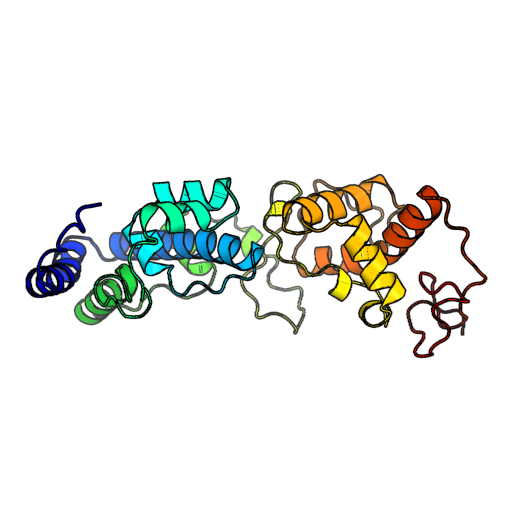 102 ? -19.418 2.416 18.951 1.00 90.62 102 PHE A O 1
ATOM 827 N N . SER A 1 103 ? -19.270 2.532 16.717 1.00 90.12 103 SER A N 1
ATOM 828 C CA . SER A 1 103 ? -19.117 3.999 16.705 1.00 90.12 103 SER A CA 1
ATOM 829 C C . SER A 1 103 ? -20.291 4.707 17.383 1.00 90.12 103 SER A C 1
ATOM 831 O O . SER A 1 103 ? -20.089 5.469 18.321 1.00 90.12 103 SER A O 1
ATOM 833 N N . ARG A 1 104 ? -21.532 4.363 17.020 1.00 91.75 104 ARG A N 1
ATOM 834 C CA . ARG A 1 104 ? -22.737 4.980 17.598 1.00 91.75 104 ARG A CA 1
ATOM 835 C C . ARG A 1 104 ? -22.887 4.758 19.109 1.00 91.75 104 ARG A C 1
ATOM 837 O O . ARG A 1 104 ? -23.222 5.713 19.808 1.00 91.75 104 ARG A O 1
ATOM 844 N N . PRO A 1 105 ? -22.743 3.535 19.663 1.00 93.19 105 PRO A N 1
ATOM 845 C CA . PRO A 1 105 ? -22.837 3.368 21.109 1.00 93.19 105 PRO A CA 1
ATOM 846 C C . PRO A 1 105 ? -21.647 3.994 21.852 1.00 93.19 105 PRO A C 1
ATOM 848 O O . PRO A 1 105 ? -21.865 4.494 22.953 1.00 93.19 105 PRO A O 1
ATOM 851 N N . LEU A 1 106 ? -20.441 4.040 21.271 1.00 94.00 106 LEU A N 1
ATOM 852 C CA . LEU A 1 106 ? -19.304 4.758 21.861 1.00 94.00 106 LEU A CA 1
ATOM 853 C C . LEU A 1 106 ? -19.554 6.271 21.902 1.00 94.00 106 LEU A C 1
ATOM 855 O O . LEU A 1 106 ? -19.441 6.860 22.969 1.00 94.00 106 LEU A O 1
ATOM 859 N N . GLU A 1 107 ? -20.006 6.881 20.802 1.00 93.69 107 GLU A N 1
ATOM 860 C CA . GLU A 1 107 ? -20.390 8.304 20.737 1.00 93.69 107 GLU A CA 1
ATOM 861 C C . GLU A 1 107 ? -21.384 8.690 21.840 1.00 93.69 107 GLU A C 1
ATOM 863 O O . GLU A 1 107 ? -21.233 9.721 22.494 1.00 93.69 107 GLU A O 1
ATOM 868 N N . LYS A 1 108 ? -22.385 7.837 22.090 1.00 94.19 108 LYS A N 1
ATOM 869 C CA . LYS A 1 108 ? -23.350 8.052 23.176 1.00 94.19 108 LYS A CA 1
ATOM 870 C C . LYS A 1 108 ? -22.698 8.012 24.556 1.00 94.19 108 LYS A C 1
ATOM 872 O O . LYS A 1 108 ? -23.046 8.836 25.395 1.00 94.19 108 LYS A O 1
ATOM 877 N N . ASN A 1 109 ? -21.783 7.073 24.789 1.00 95.44 109 ASN A N 1
ATOM 878 C CA . ASN A 1 109 ? -21.054 6.970 26.055 1.00 95.44 109 ASN A CA 1
ATOM 879 C C . ASN A 1 109 ? -20.125 8.173 26.267 1.00 95.44 109 ASN A C 1
ATOM 881 O O . ASN A 1 109 ? -20.077 8.719 27.364 1.00 95.44 109 ASN A O 1
ATOM 885 N N . TRP A 1 110 ? -19.451 8.642 25.216 1.00 95.56 110 TRP A N 1
ATOM 886 C CA . TRP A 1 110 ? -18.628 9.853 25.253 1.00 95.56 110 TRP A CA 1
ATOM 887 C C . TRP A 1 110 ? -19.433 11.089 25.623 1.00 95.56 110 TRP A C 1
ATOM 889 O O . TRP A 1 110 ? -19.070 11.796 26.562 1.00 95.56 110 TRP A O 1
ATOM 899 N N . ALA A 1 111 ? -20.571 11.292 24.957 1.00 96.00 111 ALA A N 1
ATOM 900 C CA . ALA A 1 111 ? -21.471 12.397 25.259 1.00 96.00 111 ALA A CA 1
ATOM 901 C C . ALA A 1 111 ? -22.018 12.323 26.695 1.00 96.00 111 ALA A C 1
ATOM 903 O O . ALA A 1 111 ? -22.029 13.332 27.392 1.00 96.00 111 ALA A O 1
ATOM 904 N N . ALA A 1 112 ? -22.432 11.137 27.156 1.00 96.31 112 ALA A N 1
ATOM 905 C CA . ALA A 1 112 ? -22.960 10.945 28.510 1.00 96.31 112 ALA A CA 1
ATOM 906 C C . ALA A 1 112 ? -21.915 11.191 29.612 1.00 96.31 112 ALA A C 1
ATOM 908 O O . ALA A 1 112 ? -22.273 11.594 30.715 1.00 96.31 112 ALA A O 1
ATOM 909 N N . ARG A 1 113 ? -20.635 10.948 29.313 1.00 96.62 113 ARG A N 1
ATOM 910 C CA . ARG A 1 113 ? -19.505 11.131 30.237 1.00 96.62 113 ARG A CA 1
ATOM 911 C C . ARG A 1 113 ? -18.811 12.486 30.090 1.00 96.62 113 ARG A C 1
ATOM 913 O O . ARG A 1 113 ? -17.821 12.714 30.775 1.00 96.62 113 ARG A O 1
ATOM 920 N N . GLU A 1 114 ? -19.293 13.345 29.191 1.00 97.00 114 GLU A N 1
ATOM 921 C CA . GLU A 1 114 ? -18.698 14.650 28.871 1.00 97.00 114 GLU A CA 1
ATOM 922 C C . GLU A 1 114 ? -17.205 14.565 28.486 1.00 97.00 114 GLU A C 1
ATOM 924 O O . GLU A 1 114 ? -16.408 15.450 28.795 1.00 97.00 114 GLU A O 1
ATOM 929 N N . VAL A 1 115 ? -16.811 13.493 27.788 1.00 96.00 115 VAL A N 1
ATOM 930 C CA . VAL A 1 115 ? -15.444 13.316 27.269 1.00 96.00 115 VAL A CA 1
ATOM 931 C C . VAL A 1 115 ? -15.424 13.311 25.744 1.00 96.00 115 VAL A C 1
ATOM 933 O O . VAL A 1 115 ? -16.390 12.918 25.093 1.00 96.00 115 VAL A O 1
ATOM 936 N N . SER A 1 116 ? -14.301 13.719 25.155 1.00 92.88 116 SER A N 1
ATOM 937 C CA . SER A 1 116 ? -14.079 13.600 23.714 1.00 92.88 116 SER A CA 1
ATOM 938 C C . SER A 1 116 ? -13.700 12.172 23.318 1.00 92.88 116 SER A C 1
ATOM 940 O O . SER A 1 116 ? -13.052 11.442 24.078 1.00 92.88 116 SER A O 1
ATOM 942 N N . ALA A 1 117 ? -14.069 11.795 22.092 1.00 88.69 117 ALA A N 1
ATOM 943 C CA . ALA A 1 117 ? -13.541 10.597 21.455 1.00 88.69 117 ALA A CA 1
ATOM 944 C C . ALA A 1 117 ? -12.004 10.686 21.325 1.00 88.69 117 ALA A C 1
ATOM 946 O O . ALA A 1 117 ? -11.455 11.796 21.279 1.00 88.69 117 ALA A O 1
ATOM 947 N N . PRO A 1 118 ? -11.300 9.540 21.263 1.00 88.38 118 PRO A N 1
ATOM 948 C CA . PRO A 1 118 ? -9.898 9.509 20.865 1.00 88.38 118 PRO A CA 1
ATOM 949 C C . PRO A 1 118 ? -9.651 10.305 19.573 1.00 88.38 118 PRO A C 1
ATOM 951 O O . PRO A 1 118 ? -10.499 10.267 18.679 1.00 88.38 118 PRO A O 1
ATOM 954 N N . PRO A 1 119 ? -8.513 11.012 19.457 1.00 82.44 119 PRO A N 1
ATOM 955 C CA . PRO A 1 119 ? -8.147 11.689 18.218 1.00 82.44 119 PRO A CA 1
ATOM 956 C C . PRO A 1 119 ? -8.026 10.690 17.061 1.00 82.44 119 PRO A C 1
ATOM 958 O O . PRO A 1 119 ? -7.633 9.538 17.255 1.00 82.44 119 PRO A O 1
ATOM 961 N N . GLU A 1 120 ? -8.349 11.150 15.854 1.00 70.62 120 GLU A N 1
ATOM 962 C CA . GLU A 1 120 ? -8.112 10.400 14.621 1.00 70.62 120 GLU A CA 1
ATOM 963 C C . GLU A 1 120 ? -6.605 10.282 14.315 1.00 70.62 120 GLU A C 1
ATOM 965 O O . GLU A 1 120 ? -5.773 11.003 14.872 1.00 70.62 120 GLU A O 1
ATOM 970 N N . GLY A 1 121 ? -6.237 9.372 13.408 1.00 69.44 121 GLY A N 1
ATOM 971 C CA . GLY A 1 121 ? -4.832 9.113 13.064 1.00 69.44 121 GLY A CA 1
ATOM 972 C C . GLY A 1 121 ? -4.090 8.355 14.166 1.00 69.44 121 GLY A C 1
ATOM 973 O O . GLY A 1 121 ? -4.707 7.900 15.114 1.00 69.44 121 GLY A O 1
ATOM 974 N N . LEU A 1 122 ? -2.770 8.175 14.069 1.00 67.50 122 LEU A N 1
ATOM 975 C CA . LEU A 1 122 ? -2.021 7.213 14.906 1.00 67.50 122 LEU A CA 1
ATOM 976 C C . LEU A 1 122 ? -2.070 7.463 16.424 1.00 67.50 122 LEU A C 1
ATOM 978 O O . LEU A 1 122 ? -1.820 6.538 17.188 1.00 67.50 122 LEU A O 1
ATOM 982 N N . ALA A 1 123 ? -2.460 8.658 16.870 1.00 72.56 123 ALA A N 1
ATOM 983 C CA . ALA A 1 123 ? -2.553 9.002 18.288 1.00 72.56 123 ALA A CA 1
ATOM 984 C C . ALA A 1 123 ? -3.512 8.095 19.089 1.00 72.56 123 ALA A C 1
ATOM 986 O O . ALA A 1 123 ? -3.352 7.954 20.300 1.00 72.56 123 ALA A O 1
ATOM 987 N N . HIS A 1 124 ? -4.485 7.440 18.439 1.00 73.25 124 HIS A N 1
ATOM 988 C CA . HIS A 1 124 ? -5.334 6.445 19.105 1.00 73.25 124 HIS A CA 1
ATOM 989 C C . HIS A 1 124 ? -4.566 5.182 19.544 1.00 73.25 124 HIS A C 1
ATOM 991 O O . HIS A 1 124 ? -5.001 4.508 20.478 1.00 73.25 124 HIS A O 1
ATOM 997 N N . LEU A 1 125 ? -3.426 4.852 18.929 1.00 77.25 125 LEU A N 1
ATOM 998 C CA . LEU A 1 125 ? -2.646 3.657 19.278 1.00 77.25 125 LEU A CA 1
ATOM 999 C C . LEU A 1 125 ? -2.020 3.748 20.675 1.00 77.25 125 LEU A C 1
ATOM 1001 O O . LEU A 1 125 ? -1.846 2.722 21.329 1.00 77.25 125 LEU A O 1
ATOM 1005 N N . ASN A 1 126 ? -1.798 4.964 21.180 1.00 79.81 126 ASN A N 1
ATOM 1006 C CA . ASN A 1 126 ? -1.278 5.216 22.529 1.00 79.81 126 ASN A CA 1
ATOM 1007 C C . ASN A 1 126 ? -2.203 4.691 23.639 1.00 79.81 126 ASN A C 1
ATOM 1009 O O . ASN A 1 126 ? -1.799 4.638 24.795 1.00 79.81 126 ASN A O 1
ATOM 1013 N N . TYR A 1 127 ? -3.449 4.332 23.313 1.00 81.06 127 TYR A N 1
ATOM 1014 C CA . TYR A 1 127 ? -4.362 3.717 24.274 1.00 81.06 127 TYR A CA 1
ATOM 1015 C C . TYR A 1 127 ? -4.128 2.216 24.458 1.00 81.06 127 TYR A C 1
ATOM 1017 O O . TYR A 1 127 ? -4.518 1.703 25.493 1.00 81.06 127 TYR A O 1
ATOM 1025 N N . ILE A 1 128 ? -3.510 1.518 23.498 1.00 80.12 128 ILE A N 1
ATOM 1026 C CA . ILE A 1 128 ? -3.267 0.063 23.587 1.00 80.12 128 ILE A CA 1
ATOM 1027 C C . ILE A 1 128 ? -1.783 -0.306 23.644 1.00 80.12 128 ILE A C 1
ATOM 1029 O O . ILE A 1 128 ? -1.444 -1.406 24.069 1.00 80.12 128 ILE A O 1
ATOM 1033 N N . LEU A 1 129 ? -0.896 0.577 23.183 1.00 77.94 129 LEU A N 1
ATOM 1034 C CA . LEU A 1 129 ? 0.543 0.343 23.193 1.00 77.94 129 LEU A CA 1
ATOM 1035 C C . LEU A 1 129 ? 1.143 0.908 24.483 1.00 77.94 129 LEU A C 1
ATOM 1037 O O . LEU A 1 129 ? 1.097 2.114 24.710 1.00 77.94 129 LEU A O 1
ATOM 1041 N N . GLU A 1 130 ? 1.730 0.037 25.309 1.00 71.06 130 GLU A N 1
ATOM 1042 C CA . GLU A 1 130 ? 2.437 0.428 26.542 1.00 71.06 130 GLU A CA 1
ATOM 1043 C C . GLU A 1 130 ? 3.682 1.275 26.249 1.00 71.06 130 GLU A C 1
ATOM 1045 O O . GLU A 1 130 ? 4.035 2.177 27.008 1.00 71.06 130 GLU A O 1
ATOM 1050 N N . THR A 1 131 ? 4.335 0.992 25.123 1.00 63.97 131 THR A N 1
ATOM 1051 C CA . THR A 1 131 ? 5.473 1.735 24.597 1.00 63.97 131 THR A CA 1
ATOM 1052 C C . THR A 1 131 ? 5.216 2.040 23.131 1.00 63.97 131 THR A C 1
ATOM 1054 O O . THR A 1 131 ? 5.149 1.154 22.280 1.00 63.97 131 THR A O 1
ATOM 1057 N N . VAL A 1 132 ? 5.061 3.323 22.825 1.00 59.16 132 VAL A N 1
ATOM 1058 C CA . VAL A 1 132 ? 5.157 3.811 21.451 1.00 59.16 132 VAL A CA 1
ATOM 1059 C C . VAL A 1 132 ? 6.629 4.161 21.269 1.00 59.16 132 VAL A C 1
ATOM 1061 O O . VAL A 1 132 ? 7.131 4.960 22.061 1.00 59.16 132 VAL A O 1
ATOM 1064 N N . PRO A 1 133 ? 7.356 3.535 20.326 1.00 57.28 133 PRO A N 1
ATOM 1065 C CA . PRO A 1 133 ? 8.752 3.880 20.082 1.00 57.28 133 PRO A CA 1
ATOM 1066 C C . PRO A 1 133 ? 8.891 5.398 19.927 1.00 57.28 133 PRO A C 1
ATOM 1068 O O . PRO A 1 133 ? 8.204 5.981 19.091 1.00 57.28 133 PRO A O 1
ATOM 1071 N N . GLU A 1 134 ? 9.746 6.035 20.736 1.00 53.19 134 GLU A N 1
ATOM 1072 C CA . GLU A 1 134 ? 9.948 7.500 20.738 1.00 53.19 134 GLU A CA 1
ATOM 1073 C C . GLU A 1 134 ? 10.327 8.029 19.338 1.00 53.19 134 GLU A C 1
ATOM 1075 O O . GLU A 1 134 ? 10.036 9.170 18.979 1.00 53.19 134 GLU A O 1
ATOM 1080 N N . ASP A 1 135 ? 10.885 7.151 18.504 1.00 54.28 135 ASP A N 1
ATOM 1081 C CA . ASP A 1 135 ? 11.298 7.421 17.132 1.00 54.28 135 ASP A CA 1
ATOM 1082 C C . ASP A 1 135 ? 10.129 7.545 16.139 1.00 54.28 135 ASP A C 1
ATOM 1084 O O . ASP A 1 135 ? 10.338 8.006 15.021 1.00 54.28 135 ASP A O 1
ATOM 1088 N N . LEU A 1 136 ? 8.890 7.183 16.499 1.00 49.28 136 LEU A N 1
ATOM 1089 C CA . LEU A 1 136 ? 7.734 7.379 15.607 1.00 49.28 136 LEU A CA 1
ATOM 1090 C C . LEU A 1 136 ? 7.405 8.864 15.389 1.00 49.28 136 LEU A C 1
ATOM 1092 O O . LEU A 1 136 ? 6.938 9.224 14.306 1.00 49.28 136 LEU A O 1
ATOM 1096 N N . ASP A 1 137 ? 7.695 9.723 16.371 1.00 42.25 137 ASP A N 1
ATOM 1097 C CA . ASP A 1 137 ? 7.442 11.166 16.285 1.00 42.25 137 ASP A CA 1
ATOM 1098 C C . ASP A 1 137 ? 8.598 11.931 15.613 1.00 42.25 137 ASP A C 1
ATOM 1100 O O . ASP A 1 137 ? 8.360 12.943 14.947 1.00 42.25 137 ASP A O 1
ATOM 1104 N N . ALA A 1 138 ? 9.841 11.440 15.707 1.00 46.00 138 ALA A N 1
ATOM 1105 C CA . ALA A 1 138 ? 11.038 12.122 15.198 1.00 46.00 138 ALA A CA 1
ATOM 1106 C C . ALA A 1 138 ? 11.079 12.288 13.660 1.00 46.00 138 ALA A C 1
ATOM 1108 O O . ALA A 1 138 ? 11.817 13.133 13.152 1.00 46.00 138 ALA A O 1
ATOM 1109 N N . TYR A 1 139 ? 10.259 11.543 12.910 1.00 46.22 139 TYR A N 1
ATOM 1110 C CA . TYR A 1 139 ? 10.250 11.554 11.438 1.00 46.22 139 TYR A CA 1
ATOM 1111 C C . TYR A 1 139 ? 9.060 12.300 10.809 1.00 46.22 139 TYR A C 1
ATOM 1113 O O . TYR A 1 139 ? 8.896 12.295 9.589 1.00 46.22 139 TYR A O 1
ATOM 1121 N N . THR A 1 140 ? 8.282 13.037 11.610 1.00 40.34 140 THR A N 1
ATOM 1122 C CA . THR A 1 140 ? 7.165 13.891 11.148 1.00 40.34 140 THR A CA 1
ATOM 1123 C C . THR A 1 140 ? 7.583 15.147 10.359 1.00 40.34 140 THR A C 1
ATOM 1125 O O . THR A 1 140 ? 6.717 15.892 9.901 1.00 40.34 140 THR A O 1
ATOM 1128 N N . GLN A 1 141 ? 8.883 15.407 10.156 1.00 35.72 141 GLN A N 1
ATOM 1129 C CA . GLN A 1 141 ? 9.379 16.667 9.570 1.00 35.72 141 GLN A CA 1
ATOM 1130 C C . GLN A 1 141 ? 9.840 16.624 8.104 1.00 35.72 141 GLN A C 1
ATOM 1132 O O . GLN A 1 141 ? 10.226 17.669 7.576 1.00 35.72 141 GLN A O 1
ATOM 1137 N N . VAL A 1 142 ? 9.771 15.490 7.401 1.00 38.34 142 VAL A N 1
ATOM 1138 C CA . VAL A 1 142 ? 10.104 15.463 5.963 1.00 38.34 142 VAL A CA 1
ATOM 1139 C C . VAL A 1 142 ? 8.807 15.511 5.160 1.00 38.34 142 VAL A C 1
ATOM 1141 O O . VAL A 1 142 ? 8.022 14.574 5.173 1.00 38.34 142 VAL A O 1
ATOM 1144 N N . GLY A 1 143 ? 8.530 16.674 4.569 1.00 33.75 143 GLY A N 1
ATOM 1145 C CA . GLY A 1 143 ? 7.252 16.992 3.946 1.00 33.75 143 GLY A CA 1
ATOM 1146 C C . GLY A 1 143 ? 7.139 16.587 2.477 1.00 33.75 143 GLY A C 1
ATOM 1147 O O . GLY A 1 143 ? 7.969 16.966 1.652 1.00 33.75 143 GLY A O 1
ATOM 1148 N N . SER A 1 144 ? 6.007 15.973 2.139 1.00 37.78 144 SER A N 1
ATOM 1149 C CA . SER A 1 144 ? 5.431 15.959 0.796 1.00 37.78 144 SER A CA 1
ATOM 1150 C C . SER A 1 144 ? 3.941 16.303 0.873 1.00 37.78 144 SER A C 1
ATOM 1152 O O . SER A 1 144 ? 3.178 15.728 1.644 1.00 37.78 144 SER A O 1
ATOM 1154 N N . ALA A 1 145 ? 3.519 17.285 0.076 1.00 37.00 145 ALA A N 1
ATOM 1155 C CA . ALA A 1 145 ? 2.208 17.936 0.145 1.00 37.00 145 ALA A CA 1
ATOM 1156 C C . ALA A 1 145 ? 1.062 17.172 -0.557 1.00 37.00 145 ALA A C 1
ATOM 1158 O O . ALA A 1 145 ? 0.017 17.762 -0.825 1.00 37.00 145 ALA A O 1
ATOM 1159 N N . THR A 1 146 ? 1.249 15.896 -0.909 1.00 39.69 146 THR A N 1
ATOM 1160 C CA . THR A 1 146 ? 0.310 15.169 -1.791 1.00 39.69 146 THR A CA 1
ATOM 1161 C C . THR A 1 146 ? -0.528 14.095 -1.105 1.00 39.69 146 THR A C 1
ATOM 1163 O O . THR A 1 146 ? -1.569 13.733 -1.644 1.00 39.69 146 THR A O 1
ATOM 1166 N N . TYR A 1 147 ? -0.173 13.673 0.111 1.00 40.62 147 TYR A N 1
ATOM 1167 C CA . TYR A 1 147 ? -0.993 12.772 0.920 1.00 40.62 147 TYR A CA 1
ATOM 1168 C C . TYR A 1 147 ? -1.110 13.335 2.341 1.00 40.62 147 TYR A C 1
ATOM 1170 O O . TYR A 1 147 ? -0.092 13.712 2.922 1.00 40.62 147 TYR A O 1
ATOM 1178 N N . PRO A 1 148 ? -2.326 13.473 2.903 1.00 36.47 148 PRO A N 1
ATOM 1179 C CA . PRO A 1 148 ? -2.495 14.024 4.240 1.00 36.47 148 PRO A CA 1
ATOM 1180 C C . PRO A 1 148 ? -1.693 13.186 5.235 1.00 36.47 148 PRO A C 1
ATOM 1182 O O . PRO A 1 148 ? -1.841 11.967 5.288 1.00 36.47 148 PRO A O 1
ATOM 1185 N N . GLN A 1 149 ? -0.828 13.875 5.981 1.00 40.34 149 GLN A N 1
ATOM 1186 C CA . GLN A 1 149 ? 0.090 13.355 6.989 1.00 40.34 149 GLN A CA 1
ATOM 1187 C C . GLN A 1 149 ? -0.645 12.498 8.033 1.00 40.34 149 GLN A C 1
ATOM 1189 O O . GLN A 1 149 ? -1.043 12.967 9.096 1.00 40.34 149 GLN A O 1
ATOM 1194 N N . GLN A 1 150 ? -0.834 11.220 7.733 1.00 42.38 150 GLN A N 1
ATOM 1195 C CA . GLN A 1 150 ? -1.025 10.186 8.737 1.00 42.38 150 GLN A CA 1
ATOM 1196 C C . GLN A 1 150 ? 0.386 9.790 9.168 1.00 42.38 150 GLN A C 1
ATOM 1198 O O . GLN A 1 150 ? 1.203 9.509 8.297 1.00 42.38 150 GLN A O 1
ATOM 1203 N N . GLY A 1 151 ? 0.684 9.875 10.472 1.00 45.22 151 GLY A N 1
ATOM 1204 C CA . GLY A 1 151 ? 2.043 9.810 11.030 1.00 45.22 151 GLY A CA 1
ATOM 1205 C C . GLY A 1 151 ? 2.976 8.818 10.330 1.00 45.22 151 GLY A C 1
ATOM 1206 O O . GLY A 1 151 ? 2.546 7.754 9.889 1.00 45.22 151 GLY A O 1
ATOM 1207 N N . SER A 1 152 ? 4.241 9.218 10.191 1.00 49.72 152 SER A N 1
ATOM 1208 C CA . SER A 1 152 ? 5.285 8.572 9.392 1.00 49.72 152 SER A CA 1
ATOM 1209 C C . SER A 1 152 ? 5.349 7.063 9.623 1.00 49.72 152 SER A C 1
ATOM 1211 O O . SER A 1 152 ? 6.045 6.580 10.512 1.00 49.72 152 SER A O 1
ATOM 1213 N N . ARG A 1 153 ? 4.622 6.303 8.796 1.00 66.88 153 ARG A N 1
ATOM 1214 C CA . ARG A 1 153 ? 4.772 4.854 8.723 1.00 66.88 153 ARG A CA 1
ATOM 1215 C C . ARG A 1 153 ? 6.150 4.592 8.136 1.00 66.88 153 ARG A C 1
ATOM 1217 O O . ARG A 1 153 ? 6.412 4.938 6.983 1.00 66.88 153 ARG A O 1
ATOM 1224 N N . LEU A 1 154 ? 7.031 4.054 8.967 1.00 77.94 154 LEU A N 1
ATOM 1225 C CA . LEU A 1 154 ? 8.255 3.439 8.499 1.00 77.94 154 LEU A CA 1
ATOM 1226 C C . LEU A 1 154 ? 7.896 2.098 7.871 1.00 77.94 154 LEU A C 1
ATOM 1228 O O . LEU A 1 154 ? 7.180 1.281 8.455 1.00 77.94 154 LEU A O 1
ATOM 1232 N N . TRP A 1 155 ? 8.391 1.906 6.665 1.00 86.75 155 TRP A N 1
ATOM 1233 C CA . TRP A 1 155 ? 8.198 0.717 5.869 1.00 86.75 155 TRP A CA 1
ATOM 1234 C C . TRP A 1 155 ? 9.503 -0.053 5.855 1.00 86.75 155 TRP A C 1
ATOM 1236 O O . TRP A 1 155 ? 10.546 0.478 5.477 1.00 86.75 155 TRP A O 1
ATOM 1246 N N . THR A 1 156 ? 9.430 -1.301 6.281 1.00 89.44 156 THR A N 1
ATOM 1247 C CA . THR A 1 156 ? 10.536 -2.252 6.231 1.00 89.44 156 THR A CA 1
ATOM 1248 C C . THR A 1 156 ? 10.146 -3.375 5.286 1.00 89.44 156 THR A C 1
ATOM 1250 O O . THR A 1 156 ? 8.967 -3.532 4.960 1.00 89.44 156 THR A O 1
ATOM 1253 N N . SER A 1 157 ? 11.105 -4.206 4.891 1.00 89.75 157 SER A N 1
ATOM 1254 C CA . SER A 1 157 ? 10.828 -5.404 4.091 1.00 89.75 157 SER A CA 1
ATOM 1255 C C . SER A 1 157 ? 9.721 -6.294 4.679 1.00 89.75 157 SER A C 1
ATOM 1257 O O . SER A 1 157 ? 8.954 -6.894 3.933 1.00 89.75 157 SER A O 1
ATOM 1259 N N . ALA A 1 158 ? 9.558 -6.309 6.007 1.00 87.00 158 ALA A N 1
ATOM 1260 C CA . ALA A 1 158 ? 8.487 -7.035 6.691 1.00 87.00 158 ALA A CA 1
ATOM 1261 C C . ALA A 1 158 ? 7.091 -6.396 6.549 1.00 87.00 158 ALA A C 1
ATOM 1263 O O . ALA A 1 158 ? 6.096 -7.059 6.822 1.00 87.00 158 ALA A O 1
ATOM 1264 N N . THR A 1 159 ? 6.998 -5.119 6.170 1.00 86.25 159 THR A N 1
ATOM 1265 C CA . THR A 1 159 ? 5.727 -4.386 6.057 1.00 86.25 159 THR A CA 1
ATOM 1266 C C . THR A 1 159 ? 5.430 -3.884 4.649 1.00 86.25 159 THR A C 1
ATOM 1268 O O . THR A 1 159 ? 4.354 -3.330 4.427 1.00 86.25 159 THR A O 1
ATOM 1271 N N . TRP A 1 160 ? 6.323 -4.097 3.678 1.00 87.12 160 TRP A N 1
ATOM 1272 C CA . TRP A 1 160 ? 6.098 -3.687 2.289 1.00 87.12 160 TRP A CA 1
ATOM 1273 C C . TRP A 1 160 ? 4.886 -4.343 1.650 1.00 87.12 160 TRP A C 1
ATOM 1275 O O . TRP A 1 160 ? 4.239 -3.722 0.813 1.00 87.12 160 TRP A O 1
ATOM 1285 N N . GLU A 1 161 ? 4.520 -5.551 2.077 1.00 83.38 161 GLU A N 1
ATOM 1286 C CA . GLU A 1 161 ? 3.293 -6.176 1.592 1.00 83.38 161 GLU A CA 1
ATOM 1287 C C . GLU A 1 161 ? 2.052 -5.363 1.953 1.00 83.38 161 GLU A C 1
ATOM 1289 O O . GLU A 1 161 ? 1.048 -5.484 1.279 1.00 83.38 161 GLU A O 1
ATOM 1294 N N . HIS A 1 162 ? 2.107 -4.491 2.959 1.00 80.25 162 HIS A N 1
ATOM 1295 C CA . HIS A 1 162 ? 0.989 -3.634 3.336 1.00 80.25 162 HIS A CA 1
ATOM 1296 C C . HIS A 1 162 ? 0.945 -2.300 2.592 1.00 80.25 162 HIS A C 1
ATOM 1298 O O . HIS A 1 162 ? 0.028 -1.500 2.815 1.00 80.25 162 HIS A O 1
ATOM 1304 N N . LEU A 1 163 ? 1.920 -2.032 1.728 1.00 82.50 163 LEU A N 1
ATOM 1305 C CA . LEU A 1 163 ? 1.943 -0.815 0.941 1.00 82.50 163 LEU A CA 1
ATOM 1306 C C . LEU A 1 163 ? 0.821 -0.818 -0.086 1.00 82.50 163 LEU A C 1
ATOM 1308 O O . LEU A 1 163 ? 0.607 -1.783 -0.816 1.00 82.50 163 LEU A O 1
ATOM 1312 N N . TYR A 1 164 ? 0.145 0.320 -0.166 1.00 77.12 164 TYR A N 1
ATOM 1313 C CA . TYR A 1 164 ? -0.742 0.628 -1.270 1.00 77.12 164 TYR A CA 1
ATOM 1314 C C . TYR A 1 164 ? -0.021 1.608 -2.187 1.00 77.12 164 TYR A C 1
ATOM 1316 O O . TYR A 1 164 ? 0.135 2.781 -1.846 1.00 77.12 164 TYR A O 1
ATOM 1324 N N . LEU A 1 165 ? 0.453 1.108 -3.323 1.00 81.25 165 LEU A N 1
ATOM 1325 C CA . LEU A 1 165 ? 1.117 1.890 -4.358 1.00 81.25 165 LEU A CA 1
ATOM 1326 C C . LEU A 1 165 ? 0.553 1.456 -5.707 1.00 81.25 165 LEU A C 1
ATOM 1328 O O . LEU A 1 165 ? 0.345 0.265 -5.919 1.00 81.25 165 LEU A O 1
ATOM 1332 N N . ASP A 1 166 ? 0.337 2.414 -6.602 1.00 85.56 166 ASP A N 1
ATOM 1333 C CA . ASP A 1 166 ? 0.065 2.161 -8.016 1.00 85.56 166 ASP A CA 1
ATOM 1334 C C . ASP A 1 166 ? 1.392 2.354 -8.773 1.00 85.56 166 ASP A C 1
ATOM 1336 O O . ASP A 1 166 ? 1.815 3.497 -8.959 1.00 85.56 166 ASP A O 1
ATOM 1340 N N . PRO A 1 167 ? 2.145 1.290 -9.126 1.00 90.81 167 PRO A N 1
ATOM 1341 C CA . PRO A 1 167 ? 3.486 1.432 -9.702 1.00 90.81 167 PRO A CA 1
ATOM 1342 C C . PRO A 1 167 ? 3.564 2.359 -10.928 1.00 90.81 167 PRO A C 1
ATOM 1344 O O . PRO A 1 167 ? 4.509 3.149 -10.995 1.00 90.81 167 PRO A O 1
ATOM 1347 N N . PRO A 1 168 ? 2.591 2.359 -11.862 1.00 92.19 168 PRO A N 1
ATOM 1348 C CA . PRO A 1 168 ? 2.456 3.394 -12.883 1.00 92.19 168 PRO A CA 1
ATOM 1349 C C . PRO A 1 168 ? 2.616 4.843 -12.398 1.00 92.19 168 PRO A C 1
ATOM 1351 O O . PRO A 1 168 ? 3.275 5.619 -13.090 1.00 92.19 168 PRO A O 1
ATOM 1354 N N . ASP A 1 169 ? 2.103 5.213 -11.221 1.00 92.00 169 ASP A N 1
ATOM 1355 C CA . ASP A 1 169 ? 2.220 6.577 -10.669 1.00 92.00 169 ASP A CA 1
ATOM 1356 C C . ASP A 1 169 ? 3.660 6.943 -10.271 1.00 92.00 169 ASP A C 1
ATOM 1358 O O . ASP A 1 169 ? 4.007 8.121 -10.124 1.00 92.00 169 ASP A O 1
ATOM 1362 N N . PHE A 1 170 ? 4.523 5.939 -10.111 1.00 94.94 170 PHE A N 1
ATOM 1363 C CA . PHE A 1 170 ? 5.940 6.116 -9.809 1.00 94.94 170 PHE A CA 1
ATOM 1364 C C . PHE A 1 170 ? 6.820 6.098 -11.059 1.00 94.94 170 PHE A C 1
ATOM 1366 O O . PHE A 1 170 ? 8.017 6.357 -10.958 1.00 94.94 170 PHE A O 1
ATOM 1373 N N . LEU A 1 171 ? 6.270 5.862 -12.250 1.00 95.12 171 LEU A N 1
ATOM 1374 C CA . LEU A 1 171 ? 7.045 6.000 -13.477 1.00 95.12 171 LEU A CA 1
ATOM 1375 C C . LEU A 1 171 ? 7.512 7.453 -13.664 1.00 95.12 171 LEU A C 1
ATOM 1377 O O . LEU A 1 171 ? 6.743 8.407 -13.555 1.00 95.12 171 LEU A O 1
ATOM 1381 N N . ARG A 1 172 ? 8.807 7.623 -13.948 1.00 95.56 172 ARG A N 1
ATOM 1382 C CA . ARG A 1 172 ? 9.455 8.937 -14.019 1.00 95.56 172 ARG A CA 1
ATOM 1383 C C . ARG A 1 172 ? 8.898 9.800 -15.160 1.00 95.56 172 ARG A C 1
ATOM 1385 O O . ARG A 1 172 ? 8.585 9.303 -16.241 1.00 95.56 172 ARG A O 1
ATOM 1392 N N . GLY A 1 173 ? 8.821 11.111 -14.933 1.00 95.25 173 GLY A N 1
ATOM 1393 C CA . GLY A 1 173 ? 8.435 12.085 -15.955 1.00 95.25 173 GLY A CA 1
ATOM 1394 C C . GLY A 1 173 ? 7.018 11.857 -16.482 1.00 95.25 173 GLY A C 1
ATOM 1395 O O . GLY A 1 173 ? 6.043 11.945 -15.739 1.00 95.25 173 GLY A O 1
ATOM 1396 N N . ARG A 1 174 ? 6.904 11.588 -17.784 1.00 95.62 174 ARG A N 1
ATOM 1397 C CA . ARG A 1 174 ? 5.638 11.327 -18.489 1.00 95.62 174 ARG A CA 1
ATOM 1398 C C . ARG A 1 174 ? 5.418 9.851 -18.818 1.00 95.62 174 ARG A C 1
ATOM 1400 O O . ARG A 1 174 ? 4.471 9.532 -19.537 1.00 95.62 174 ARG A O 1
ATOM 1407 N N . LEU A 1 175 ? 6.256 8.949 -18.307 1.00 95.62 175 LEU A N 1
ATOM 1408 C CA . LEU A 1 175 ? 6.146 7.517 -18.588 1.00 95.62 175 LEU A CA 1
ATOM 1409 C C . LEU A 1 175 ? 4.832 6.900 -18.095 1.00 95.62 175 LEU A C 1
ATOM 1411 O O . LEU A 1 175 ? 4.340 5.982 -18.739 1.00 95.62 175 LEU A O 1
ATOM 1415 N N . SER A 1 176 ? 4.216 7.436 -17.038 1.00 94.75 176 SER A N 1
ATOM 1416 C CA . SER A 1 176 ? 2.883 7.007 -16.582 1.00 94.75 176 SER A CA 1
ATOM 1417 C C . SER A 1 176 ? 1.781 7.218 -17.632 1.00 94.75 176 SER A C 1
ATOM 1419 O O . SER A 1 176 ? 0.766 6.528 -17.619 1.00 94.75 176 SER A O 1
ATOM 1421 N N . PHE A 1 177 ? 1.993 8.131 -18.587 1.00 93.19 177 PHE A N 1
ATOM 1422 C CA . PHE A 1 177 ? 1.104 8.361 -19.729 1.00 93.19 177 PHE A CA 1
ATOM 1423 C C . PHE A 1 177 ? 1.532 7.593 -20.989 1.00 93.19 177 PHE A C 1
ATOM 1425 O O . PHE A 1 177 ? 0.818 7.608 -21.998 1.00 93.19 177 PHE A O 1
ATOM 1432 N N . ASN A 1 178 ? 2.692 6.930 -20.968 1.00 94.00 178 ASN A N 1
ATOM 1433 C CA . ASN A 1 178 ? 3.145 6.091 -22.067 1.00 94.00 178 ASN A CA 1
ATOM 1434 C C . ASN A 1 178 ? 2.517 4.703 -21.938 1.00 94.00 178 ASN A C 1
ATOM 1436 O O . ASN A 1 178 ? 3.086 3.797 -21.335 1.00 94.00 178 ASN A O 1
ATOM 1440 N N . ARG A 1 179 ? 1.358 4.534 -22.582 1.00 92.88 179 ARG A N 1
ATOM 1441 C CA . ARG A 1 179 ? 0.582 3.289 -22.552 1.00 92.88 179 ARG A CA 1
ATOM 1442 C C . ARG A 1 179 ? 1.406 2.035 -22.855 1.00 92.88 179 ARG A C 1
ATOM 1444 O O . ARG A 1 179 ? 1.164 1.018 -22.227 1.00 92.88 179 ARG A O 1
ATOM 1451 N N . LEU A 1 180 ? 2.373 2.093 -23.777 1.00 93.88 180 LEU A N 1
ATOM 1452 C CA . LEU A 1 180 ? 3.214 0.931 -24.084 1.00 93.88 180 LEU A CA 1
ATOM 1453 C C . LEU A 1 180 ? 4.017 0.491 -22.854 1.00 93.88 180 LEU A C 1
ATOM 1455 O O . LEU A 1 180 ? 4.055 -0.695 -22.536 1.00 93.88 180 LEU A O 1
ATOM 1459 N N . GLU A 1 181 ? 4.643 1.441 -22.163 1.00 94.94 181 GLU A N 1
ATOM 1460 C CA . GLU A 1 181 ? 5.460 1.145 -20.986 1.00 94.94 181 GLU A CA 1
ATOM 1461 C C . GLU A 1 181 ? 4.592 0.795 -19.775 1.00 94.94 181 GLU A C 1
ATOM 1463 O O . GLU A 1 181 ? 4.918 -0.147 -19.060 1.00 94.94 181 GLU A O 1
ATOM 1468 N N . THR A 1 182 ? 3.448 1.461 -19.588 1.00 93.44 182 THR A N 1
ATOM 1469 C CA . THR A 1 182 ? 2.479 1.121 -18.533 1.00 93.44 182 THR A CA 1
ATOM 1470 C C . THR A 1 182 ? 1.891 -0.282 -18.720 1.00 93.44 182 THR A C 1
ATOM 1472 O O . THR A 1 182 ? 1.849 -1.058 -17.768 1.00 93.44 182 THR A O 1
ATOM 1475 N N . ASP A 1 183 ? 1.483 -0.648 -19.940 1.00 93.12 183 ASP A N 1
ATOM 1476 C CA . ASP A 1 183 ? 0.952 -1.984 -20.246 1.00 93.12 183 ASP A CA 1
ATOM 1477 C C . ASP A 1 183 ? 2.043 -3.058 -20.054 1.00 93.12 183 ASP A C 1
ATOM 1479 O O . ASP A 1 183 ? 1.777 -4.137 -19.515 1.00 93.12 183 ASP A O 1
ATOM 1483 N N . THR A 1 184 ? 3.292 -2.752 -20.430 1.00 94.25 184 THR A N 1
ATOM 1484 C CA . THR A 1 184 ? 4.443 -3.647 -20.218 1.00 94.25 184 THR A CA 1
ATOM 1485 C C . THR A 1 184 ? 4.749 -3.824 -18.729 1.00 94.25 184 THR A C 1
ATOM 1487 O O . THR A 1 184 ? 4.917 -4.952 -18.270 1.00 94.25 184 THR A O 1
ATOM 1490 N N . LEU A 1 185 ? 4.767 -2.734 -17.954 1.00 93.75 185 LEU A N 1
ATOM 1491 C CA . LEU A 1 185 ? 4.939 -2.768 -16.501 1.00 93.75 185 LEU A CA 1
ATOM 1492 C C . LEU A 1 185 ? 3.873 -3.651 -15.846 1.00 93.75 185 LEU A C 1
ATOM 1494 O O . LEU A 1 185 ? 4.206 -4.577 -15.111 1.00 93.75 185 LEU A O 1
ATOM 1498 N N . ASN A 1 186 ? 2.601 -3.422 -16.173 1.00 90.81 186 ASN A N 1
ATOM 1499 C CA . ASN A 1 186 ? 1.489 -4.213 -15.649 1.00 90.81 186 ASN A CA 1
ATOM 1500 C C . ASN A 1 186 ? 1.583 -5.692 -16.049 1.00 90.81 186 ASN A C 1
ATOM 1502 O O . ASN A 1 186 ? 1.180 -6.565 -15.285 1.00 90.81 186 ASN A O 1
ATOM 1506 N N . THR A 1 187 ? 2.147 -5.991 -17.222 1.00 91.44 187 THR A N 1
ATOM 1507 C CA . THR A 1 187 ? 2.395 -7.373 -17.649 1.00 91.44 187 THR A CA 1
ATOM 1508 C C . THR A 1 187 ? 3.439 -8.050 -16.762 1.00 91.44 187 THR A C 1
ATOM 1510 O O . THR A 1 187 ? 3.201 -9.169 -16.311 1.00 91.44 187 THR A O 1
ATOM 1513 N N . PHE A 1 188 ? 4.555 -7.377 -16.459 1.00 91.25 188 PHE A N 1
ATOM 1514 C CA . PHE A 1 188 ? 5.591 -7.930 -15.577 1.00 91.25 188 PHE A CA 1
ATOM 1515 C C . PHE A 1 188 ? 5.134 -8.071 -14.124 1.00 91.25 188 PHE A C 1
ATOM 1517 O O . PHE A 1 188 ? 5.491 -9.047 -13.470 1.00 91.25 188 PHE A O 1
ATOM 1524 N N . LEU A 1 189 ? 4.329 -7.131 -13.627 1.00 88.38 189 LEU A N 1
ATOM 1525 C CA . LEU A 1 189 ? 3.747 -7.219 -12.284 1.00 88.38 189 LEU A CA 1
ATOM 1526 C C . LEU A 1 189 ? 2.615 -8.261 -12.197 1.00 88.38 189 LEU A C 1
ATOM 1528 O O . LEU A 1 189 ? 2.281 -8.732 -11.110 1.00 88.38 189 LEU A O 1
ATOM 1532 N N . GLY A 1 190 ? 2.049 -8.643 -13.344 1.00 83.25 190 GLY A N 1
ATOM 1533 C CA . GLY A 1 190 ? 1.002 -9.645 -13.476 1.00 83.25 190 GLY A CA 1
ATOM 1534 C C . GLY A 1 190 ? -0.405 -9.147 -13.100 1.00 83.25 190 GLY A C 1
ATOM 1535 O O . GLY A 1 190 ? -0.586 -8.086 -12.510 1.00 83.25 190 GLY A O 1
ATOM 1536 N N . PRO A 1 191 ? -1.452 -9.940 -13.399 1.00 64.62 191 PRO A N 1
ATOM 1537 C CA . PRO A 1 191 ? -2.845 -9.608 -13.069 1.00 64.62 191 PRO A CA 1
ATOM 1538 C C . PRO A 1 191 ? -3.141 -9.615 -11.557 1.00 64.62 191 PRO A C 1
ATOM 1540 O O . PRO A 1 191 ? -4.210 -9.178 -11.138 1.00 64.62 191 PRO A O 1
ATOM 1543 N N . HIS A 1 192 ? -2.199 -10.099 -10.740 1.00 55.59 192 HIS A N 1
ATOM 1544 C CA . HIS A 1 192 ? -2.249 -10.113 -9.276 1.00 55.59 192 HIS A CA 1
ATOM 1545 C C . HIS A 1 192 ? -1.250 -9.125 -8.662 1.00 55.59 192 HIS A C 1
ATOM 1547 O O . HIS A 1 192 ? -0.708 -9.395 -7.594 1.00 55.59 192 HIS A O 1
ATOM 1553 N N . ALA A 1 193 ? -1.013 -7.990 -9.330 1.00 54.06 193 ALA A N 1
ATOM 1554 C CA . ALA A 1 193 ? -0.097 -6.927 -8.912 1.00 54.06 193 ALA A CA 1
ATOM 1555 C C . ALA A 1 193 ? -0.477 -6.201 -7.593 1.00 54.06 193 ALA A C 1
ATOM 1557 O O . ALA A 1 193 ? -0.128 -5.038 -7.395 1.00 54.06 193 ALA A O 1
ATOM 1558 N N . TRP A 1 194 ? -1.167 -6.875 -6.676 1.00 57.53 194 TRP A N 1
ATOM 1559 C CA . TRP A 1 194 ? -1.687 -6.329 -5.435 1.00 57.53 194 TRP A CA 1
ATOM 1560 C C . TRP A 1 194 ? -1.655 -7.421 -4.358 1.00 57.53 194 TRP A C 1
ATOM 1562 O O . TRP A 1 194 ? -2.198 -8.504 -4.586 1.00 57.53 194 TRP A O 1
ATOM 1572 N N . PRO A 1 195 ? -1.143 -7.193 -3.139 1.00 54.34 195 PRO A N 1
ATOM 1573 C CA . PRO A 1 195 ? -0.004 -6.377 -2.688 1.00 54.34 195 PRO A CA 1
ATOM 1574 C C . PRO A 1 195 ? 1.344 -7.120 -2.720 1.00 54.34 195 PRO A C 1
ATOM 1576 O O . PRO A 1 195 ? 2.393 -6.502 -2.550 1.00 54.34 195 PRO A O 1
ATOM 1579 N N . THR A 1 196 ? 1.334 -8.449 -2.909 1.00 57.34 196 THR A N 1
ATOM 1580 C CA . THR A 1 196 ? 2.555 -9.282 -2.891 1.00 57.34 196 THR A CA 1
ATOM 1581 C C . THR A 1 196 ? 3.583 -8.782 -3.904 1.00 57.34 196 THR A C 1
ATOM 1583 O O . THR A 1 196 ? 4.766 -8.698 -3.603 1.00 57.34 196 THR A O 1
ATOM 1586 N N . SER A 1 197 ? 3.110 -8.334 -5.067 1.00 73.19 197 SER A N 1
ATOM 1587 C CA . SER A 1 197 ? 3.951 -7.785 -6.129 1.00 73.19 197 SER A CA 1
ATOM 1588 C C . SER A 1 197 ? 4.660 -6.482 -5.764 1.00 73.19 197 SER A C 1
ATOM 1590 O O . SER A 1 197 ? 5.631 -6.155 -6.429 1.00 73.19 197 SER A O 1
ATOM 1592 N N . ILE A 1 198 ? 4.190 -5.709 -4.776 1.00 85.06 198 ILE A N 1
ATOM 1593 C CA . ILE A 1 198 ? 4.846 -4.455 -4.383 1.00 85.06 198 ILE A CA 1
ATOM 1594 C C . ILE A 1 198 ? 6.064 -4.758 -3.523 1.00 85.06 198 ILE A C 1
ATOM 1596 O O . ILE A 1 198 ? 7.130 -4.202 -3.772 1.00 85.06 198 ILE A O 1
ATOM 1600 N N . ALA A 1 199 ? 5.928 -5.669 -2.558 1.00 89.56 199 ALA A N 1
ATOM 1601 C CA . ALA A 1 199 ? 7.067 -6.147 -1.784 1.00 89.56 199 ALA A CA 1
ATOM 1602 C C . ALA A 1 199 ? 8.115 -6.794 -2.702 1.00 89.56 199 ALA A C 1
ATOM 1604 O O . ALA A 1 199 ? 9.287 -6.427 -2.637 1.00 89.56 199 ALA A O 1
ATOM 1605 N N . ASP A 1 200 ? 7.673 -7.666 -3.614 1.00 90.88 200 ASP A N 1
ATOM 1606 C CA . ASP A 1 200 ? 8.549 -8.315 -4.594 1.00 90.88 200 ASP A CA 1
ATOM 1607 C C . ASP A 1 200 ? 9.182 -7.300 -5.559 1.00 90.88 200 ASP A C 1
ATOM 1609 O O . ASP A 1 200 ? 10.368 -7.399 -5.870 1.00 90.88 200 ASP A O 1
ATOM 1613 N N . LEU A 1 201 ? 8.430 -6.285 -6.004 1.00 92.56 201 LEU A N 1
ATOM 1614 C CA . LEU A 1 201 ? 8.952 -5.198 -6.834 1.00 92.56 201 LEU A CA 1
ATOM 1615 C C . LEU A 1 201 ? 10.063 -4.445 -6.105 1.00 92.56 201 LEU A C 1
ATOM 1617 O O . LEU A 1 201 ? 11.144 -4.286 -6.666 1.00 92.56 201 LEU A O 1
ATOM 1621 N N . ILE A 1 202 ? 9.820 -3.994 -4.872 1.00 94.31 202 ILE A N 1
ATOM 1622 C CA . ILE A 1 202 ? 10.815 -3.235 -4.106 1.00 94.31 202 ILE A CA 1
ATOM 1623 C C . ILE A 1 202 ? 12.054 -4.102 -3.856 1.00 94.31 202 ILE A C 1
ATOM 1625 O O . ILE A 1 202 ? 13.164 -3.636 -4.104 1.00 94.31 202 ILE A O 1
ATOM 1629 N N . ALA A 1 203 ? 11.880 -5.363 -3.451 1.00 94.88 203 ALA A N 1
ATOM 1630 C CA . ALA A 1 203 ? 12.989 -6.302 -3.283 1.00 94.88 203 ALA A CA 1
ATOM 1631 C C . ALA A 1 203 ? 13.792 -6.463 -4.586 1.00 94.88 203 ALA A C 1
ATOM 1633 O O . ALA A 1 203 ? 15.010 -6.309 -4.593 1.00 94.88 203 ALA A O 1
ATOM 1634 N N . SER A 1 204 ? 13.112 -6.647 -5.719 1.00 94.38 204 SER A N 1
ATOM 1635 C CA . SER A 1 204 ? 13.777 -6.784 -7.018 1.00 94.38 204 SER A CA 1
ATOM 1636 C C . SER A 1 204 ? 14.476 -5.505 -7.497 1.00 94.38 204 SER A C 1
ATOM 1638 O O . SER A 1 204 ? 15.443 -5.584 -8.245 1.00 94.38 204 SER A O 1
ATOM 1640 N N . ILE A 1 205 ? 14.040 -4.317 -7.061 1.00 95.38 205 ILE A N 1
ATOM 1641 C CA . ILE A 1 205 ? 14.777 -3.069 -7.312 1.00 95.38 205 ILE A CA 1
ATOM 1642 C C . ILE A 1 205 ? 16.128 -3.092 -6.587 1.00 95.38 205 ILE A C 1
ATOM 1644 O O . ILE A 1 205 ? 17.121 -2.688 -7.188 1.00 95.38 205 ILE A O 1
ATOM 1648 N N . TYR A 1 206 ? 16.174 -3.574 -5.340 1.00 95.25 206 TYR A N 1
ATOM 1649 C CA . TYR A 1 206 ? 17.428 -3.730 -4.594 1.00 95.25 206 TYR A CA 1
ATOM 1650 C C . TYR A 1 206 ? 18.344 -4.801 -5.204 1.00 95.25 206 TYR A C 1
ATOM 1652 O O . TYR A 1 206 ? 19.557 -4.605 -5.242 1.00 95.25 206 TYR A O 1
ATOM 1660 N N . ASP A 1 207 ? 17.776 -5.911 -5.681 1.00 94.56 207 ASP A N 1
ATOM 1661 C CA . ASP A 1 207 ? 18.557 -7.055 -6.164 1.00 94.56 207 ASP A CA 1
ATOM 1662 C C . ASP A 1 207 ? 19.051 -6.895 -7.613 1.00 94.56 207 ASP A C 1
ATOM 1664 O O . ASP A 1 207 ? 20.178 -7.282 -7.935 1.00 94.56 207 ASP A O 1
ATOM 1668 N N . ASP A 1 208 ? 18.221 -6.342 -8.503 1.00 91.25 208 ASP A N 1
ATOM 1669 C CA . ASP A 1 208 ? 18.472 -6.394 -9.950 1.00 91.25 208 ASP A CA 1
ATOM 1670 C C . ASP A 1 208 ? 19.117 -5.125 -10.517 1.00 91.25 208 ASP A C 1
ATOM 1672 O O . ASP A 1 208 ? 19.636 -5.148 -11.641 1.00 91.25 208 ASP A O 1
ATOM 1676 N N . ILE A 1 209 ? 19.045 -4.003 -9.794 1.00 93.44 209 ILE A N 1
ATOM 1677 C CA . ILE A 1 209 ? 19.411 -2.680 -10.309 1.00 93.44 209 ILE A CA 1
ATOM 1678 C C . ILE A 1 209 ? 20.457 -2.025 -9.417 1.00 93.44 209 ILE A C 1
ATOM 1680 O O . ILE A 1 209 ? 20.332 -1.973 -8.199 1.00 93.44 209 ILE A O 1
ATOM 1684 N N . GLU A 1 210 ? 21.487 -1.458 -10.047 1.00 93.62 210 GLU A N 1
ATOM 1685 C CA . GLU A 1 210 ? 22.424 -0.584 -9.351 1.00 93.62 210 GLU A CA 1
ATOM 1686 C C . GLU A 1 210 ? 21.689 0.682 -8.902 1.00 93.62 210 GLU A C 1
ATOM 1688 O O . GLU A 1 210 ? 21.191 1.462 -9.725 1.00 93.62 210 GLU A O 1
ATOM 1693 N N . LEU A 1 211 ? 21.603 0.865 -7.585 1.00 92.69 211 LEU A N 1
ATOM 1694 C CA . LEU A 1 211 ? 20.943 2.027 -7.019 1.00 92.69 211 LEU A CA 1
ATOM 1695 C C . LEU A 1 211 ? 21.695 3.308 -7.395 1.00 92.69 211 LEU A C 1
ATOM 1697 O O . LEU A 1 211 ? 22.924 3.370 -7.403 1.00 92.69 211 LEU A O 1
ATOM 1701 N N . GLN A 1 212 ? 20.934 4.358 -7.683 1.00 89.69 212 GLN A N 1
ATOM 1702 C CA . GLN A 1 212 ? 21.451 5.692 -7.938 1.00 89.69 212 GLN A CA 1
ATOM 1703 C C . GLN A 1 212 ? 22.292 6.174 -6.744 1.00 89.69 212 GLN A C 1
ATOM 1705 O O . GLN A 1 212 ? 21.995 5.806 -5.606 1.00 89.69 212 GLN A O 1
ATOM 1710 N N . PRO A 1 213 ? 23.292 7.054 -6.956 1.00 91.94 213 PRO A N 1
ATOM 1711 C CA . PRO A 1 213 ? 24.242 7.450 -5.911 1.00 91.94 213 PRO A CA 1
ATOM 1712 C C . PRO A 1 213 ? 23.611 7.985 -4.621 1.00 91.94 213 PRO A C 1
ATOM 1714 O O . PRO A 1 213 ? 24.180 7.846 -3.548 1.00 91.94 213 PRO A O 1
ATOM 1717 N N . GLU A 1 214 ? 22.428 8.592 -4.703 1.00 90.06 214 GLU A N 1
ATOM 1718 C CA . GLU A 1 214 ? 21.700 9.079 -3.525 1.00 90.06 214 GLU A CA 1
ATOM 1719 C C . GLU A 1 214 ? 21.113 7.969 -2.633 1.00 90.06 214 GLU A C 1
ATOM 1721 O O . GLU A 1 214 ? 20.757 8.244 -1.489 1.00 90.06 214 GLU A O 1
ATOM 1726 N N . PHE A 1 215 ? 21.038 6.734 -3.132 1.00 91.31 215 PHE A N 1
ATOM 1727 C CA . PHE A 1 215 ? 20.589 5.539 -2.416 1.00 91.31 215 PHE A CA 1
ATOM 1728 C C . PHE A 1 215 ? 21.686 4.466 -2.320 1.00 91.31 215 PHE A C 1
ATOM 1730 O O . PHE A 1 215 ? 21.387 3.344 -1.926 1.00 91.31 215 PHE A O 1
ATOM 1737 N N . SER A 1 216 ? 22.948 4.776 -2.645 1.00 89.44 216 SER A N 1
ATOM 1738 C CA . SER A 1 216 ? 24.028 3.773 -2.712 1.00 89.44 216 SER A CA 1
ATOM 1739 C C . SER A 1 216 ? 24.282 3.040 -1.394 1.00 89.44 216 SER A C 1
ATOM 1741 O O . SER A 1 216 ? 24.709 1.890 -1.398 1.00 89.44 216 SER A O 1
ATOM 1743 N N . ASP A 1 217 ? 24.024 3.714 -0.274 1.00 89.81 217 ASP A N 1
ATOM 1744 C CA . ASP A 1 217 ? 24.202 3.159 1.068 1.00 89.81 217 ASP A CA 1
ATOM 1745 C C . ASP A 1 217 ? 22.910 2.542 1.628 1.00 89.81 217 ASP A C 1
ATOM 1747 O O . ASP A 1 217 ? 22.935 1.966 2.717 1.00 89.81 217 ASP A O 1
ATOM 1751 N N . SER A 1 218 ? 21.789 2.668 0.905 1.00 90.56 218 SER A N 1
ATOM 1752 C CA . SER A 1 218 ? 20.505 2.110 1.320 1.00 90.56 218 SER A CA 1
ATOM 1753 C C . SER A 1 218 ? 20.508 0.596 1.169 1.00 90.56 218 SER A C 1
ATOM 1755 O O . SER A 1 218 ? 20.953 0.049 0.159 1.00 90.56 218 SER A O 1
ATOM 1757 N N . LYS A 1 219 ? 19.958 -0.080 2.170 1.00 91.75 219 LYS A N 1
ATOM 1758 C CA . LYS A 1 219 ? 19.804 -1.530 2.215 1.00 91.75 219 LYS A CA 1
ATOM 1759 C C . LYS A 1 219 ? 18.337 -1.911 2.289 1.00 91.75 219 LYS A C 1
ATOM 1761 O O . LYS A 1 219 ? 17.502 -1.140 2.755 1.00 91.75 219 LYS A O 1
ATOM 1766 N N . MET A 1 220 ? 18.045 -3.141 1.888 1.00 91.00 220 MET A N 1
ATOM 1767 C CA . MET A 1 220 ? 16.697 -3.704 1.933 1.00 91.00 220 MET A CA 1
ATOM 1768 C C . MET A 1 220 ? 16.127 -3.747 3.364 1.00 91.00 220 MET A C 1
ATOM 1770 O O . MET A 1 220 ? 14.913 -3.683 3.555 1.00 91.00 220 MET A O 1
ATOM 1774 N N . GLU A 1 221 ? 16.989 -3.855 4.380 1.00 89.50 221 GLU A N 1
ATOM 1775 C CA . GLU A 1 221 ? 16.588 -3.887 5.791 1.00 89.50 221 GLU A CA 1
ATOM 1776 C C . GLU A 1 221 ? 16.336 -2.497 6.391 1.00 89.50 221 GLU A C 1
ATOM 1778 O O . GLU A 1 221 ? 15.817 -2.405 7.508 1.00 89.50 221 GLU A O 1
ATOM 1783 N N . ASP A 1 222 ? 16.700 -1.423 5.685 1.00 86.62 222 ASP A N 1
ATOM 1784 C CA . ASP A 1 222 ? 16.516 -0.069 6.191 1.00 86.62 222 ASP A CA 1
ATOM 1785 C C . ASP A 1 222 ? 15.028 0.287 6.257 1.00 86.62 222 ASP A C 1
ATOM 1787 O O . ASP A 1 222 ? 14.227 -0.005 5.367 1.00 86.62 222 ASP A O 1
ATOM 1791 N N . ALA A 1 223 ? 14.651 0.971 7.332 1.00 88.25 223 ALA A N 1
ATOM 1792 C CA . ALA A 1 223 ? 13.310 1.496 7.497 1.00 88.25 223 ALA A CA 1
ATOM 1793 C C . ALA A 1 223 ? 13.167 2.816 6.724 1.00 88.25 223 ALA A C 1
ATOM 1795 O O . ALA A 1 223 ? 13.824 3.807 7.049 1.00 88.25 223 ALA A O 1
ATOM 1796 N N . LEU A 1 224 ? 12.284 2.854 5.724 1.00 86.88 224 LEU A N 1
ATOM 1797 C CA . LEU A 1 224 ? 12.046 4.043 4.901 1.00 86.88 224 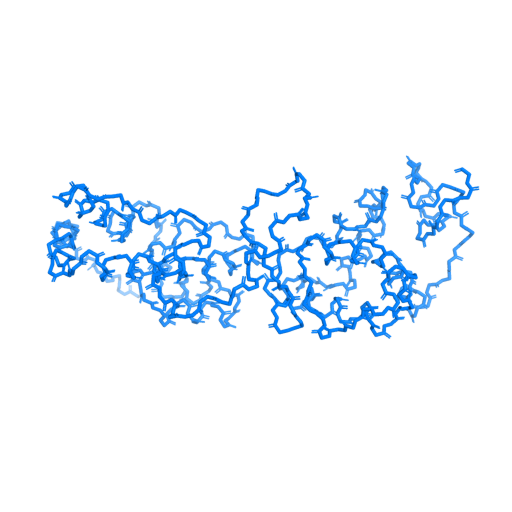LEU A CA 1
ATOM 1798 C C . LEU A 1 224 ? 10.681 4.655 5.208 1.00 86.88 224 LEU A C 1
ATOM 1800 O O . LEU A 1 224 ? 9.676 3.953 5.291 1.00 86.88 224 LEU A O 1
ATOM 1804 N N . CYS A 1 225 ? 10.601 5.981 5.327 1.00 85.69 225 CYS A N 1
ATOM 1805 C CA . CYS A 1 225 ? 9.297 6.643 5.321 1.00 85.69 225 CYS A CA 1
ATOM 1806 C C . CYS A 1 225 ? 8.650 6.540 3.927 1.00 85.69 225 CYS A C 1
ATOM 1808 O O . CYS A 1 225 ? 9.330 6.282 2.931 1.00 85.69 225 CYS A O 1
ATOM 1810 N N . GLY A 1 226 ? 7.337 6.779 3.844 1.00 84.44 226 GLY A N 1
ATOM 1811 C CA . GLY A 1 226 ? 6.599 6.717 2.575 1.00 84.44 226 GLY A CA 1
ATOM 1812 C C . GLY A 1 226 ? 7.192 7.594 1.464 1.00 84.44 226 GLY A C 1
ATOM 1813 O O . GLY A 1 226 ? 7.269 7.153 0.321 1.00 84.44 226 GLY A O 1
ATOM 1814 N N . ASP A 1 227 ? 7.686 8.791 1.797 1.00 86.25 227 ASP A N 1
ATOM 1815 C CA . ASP A 1 227 ? 8.307 9.695 0.821 1.00 86.25 227 ASP A CA 1
ATOM 1816 C C . ASP A 1 227 ? 9.655 9.171 0.313 1.00 86.25 227 ASP A C 1
ATOM 1818 O O . ASP A 1 227 ? 9.905 9.176 -0.894 1.00 86.25 227 ASP A O 1
ATOM 1822 N N . CYS A 1 228 ? 10.516 8.681 1.213 1.00 88.75 228 CYS A N 1
ATOM 1823 C CA . CYS A 1 228 ? 11.799 8.085 0.840 1.00 88.75 228 CYS A CA 1
ATOM 1824 C C . CYS A 1 228 ? 11.599 6.838 -0.023 1.00 88.75 228 CYS A C 1
ATOM 1826 O O . CYS A 1 228 ? 12.264 6.696 -1.048 1.00 88.75 228 CYS A O 1
ATOM 1828 N N . LEU A 1 229 ? 10.655 5.971 0.351 1.00 92.06 229 LEU A N 1
ATOM 1829 C CA . LEU A 1 229 ? 10.335 4.776 -0.421 1.00 92.06 229 LEU A CA 1
ATOM 1830 C C . LEU A 1 229 ? 9.735 5.129 -1.788 1.00 92.06 229 LEU A C 1
ATOM 1832 O O . LEU A 1 229 ? 10.146 4.582 -2.808 1.00 92.06 229 LEU A O 1
ATOM 1836 N N . GLY A 1 230 ? 8.811 6.089 -1.838 1.00 92.62 230 GLY A N 1
ATOM 1837 C CA . GLY A 1 230 ? 8.246 6.570 -3.096 1.00 92.62 230 GLY A CA 1
ATOM 1838 C C . GLY A 1 230 ? 9.307 7.176 -4.017 1.00 92.62 230 GLY A C 1
ATOM 1839 O O . GLY A 1 230 ? 9.278 6.955 -5.229 1.00 92.62 230 GLY A O 1
ATOM 1840 N N . LYS A 1 231 ? 10.280 7.901 -3.453 1.00 93.81 231 LYS A N 1
ATOM 1841 C CA . LYS A 1 231 ? 11.429 8.421 -4.201 1.00 93.81 231 LYS A CA 1
ATOM 1842 C C . LYS A 1 231 ? 12.321 7.290 -4.721 1.00 93.81 231 LYS A C 1
ATOM 1844 O O . LYS A 1 231 ? 12.651 7.309 -5.904 1.00 93.81 231 LYS A O 1
ATOM 1849 N N . LEU A 1 232 ? 12.646 6.300 -3.883 1.00 94.75 232 LEU A N 1
ATOM 1850 C CA . LEU A 1 232 ? 13.407 5.113 -4.286 1.00 94.75 232 LEU A CA 1
ATOM 1851 C C . LEU A 1 232 ? 12.742 4.441 -5.493 1.00 94.75 232 LEU A C 1
ATOM 1853 O O . LEU A 1 232 ? 13.379 4.274 -6.529 1.00 94.75 232 LEU A O 1
ATOM 1857 N N . ILE A 1 233 ? 11.448 4.129 -5.400 1.00 95.50 233 ILE A N 1
ATOM 1858 C CA . ILE A 1 233 ? 10.716 3.479 -6.494 1.00 95.50 233 ILE A CA 1
ATOM 1859 C C . ILE A 1 233 ? 10.738 4.366 -7.743 1.00 95.50 233 ILE A C 1
ATOM 1861 O O . ILE A 1 233 ? 11.071 3.886 -8.823 1.00 95.50 233 ILE A O 1
ATOM 1865 N N . ARG A 1 234 ? 10.465 5.670 -7.622 1.00 95.69 234 ARG A N 1
ATOM 1866 C CA . ARG A 1 234 ? 10.426 6.582 -8.777 1.00 95.69 234 ARG A CA 1
ATOM 1867 C C . ARG A 1 234 ? 11.746 6.665 -9.544 1.00 95.69 234 ARG A C 1
ATOM 1869 O O . ARG A 1 234 ? 11.751 6.688 -10.779 1.00 95.69 234 ARG A O 1
ATOM 1876 N N . GLU A 1 235 ? 12.862 6.710 -8.826 1.00 95.75 235 GLU A N 1
ATOM 1877 C CA . GLU A 1 235 ? 14.191 6.832 -9.432 1.00 95.75 235 GLU A CA 1
ATOM 1878 C C . GLU A 1 235 ? 14.682 5.526 -10.074 1.00 95.75 235 GLU A C 1
ATOM 1880 O O . GLU A 1 235 ? 15.533 5.581 -10.958 1.00 95.75 235 GLU A O 1
ATOM 1885 N N . HIS A 1 236 ? 14.111 4.369 -9.720 1.00 97.06 236 HIS A N 1
ATOM 1886 C CA . HIS A 1 236 ? 14.610 3.066 -10.184 1.00 97.06 236 HIS A CA 1
ATOM 1887 C C . HIS A 1 236 ? 13.611 2.256 -11.009 1.00 97.06 236 HIS A C 1
ATOM 1889 O O . HIS A 1 236 ? 14.035 1.423 -11.804 1.00 97.06 236 HIS A O 1
ATOM 1895 N N . LEU A 1 237 ? 12.303 2.510 -10.910 1.00 96.44 237 LEU A N 1
ATOM 1896 C CA . LEU A 1 237 ? 11.276 1.690 -11.565 1.00 96.44 237 LEU A CA 1
ATOM 1897 C C . LEU A 1 237 ? 11.439 1.632 -13.089 1.00 96.44 237 LEU A C 1
ATOM 1899 O O . LEU A 1 237 ? 11.265 0.582 -13.698 1.00 96.44 237 LEU A O 1
ATOM 1903 N N . HIS A 1 238 ? 11.809 2.747 -13.720 1.00 96.94 238 HIS A N 1
ATOM 1904 C CA . HIS A 1 238 ? 12.051 2.790 -15.164 1.00 96.94 238 HIS A CA 1
ATOM 1905 C C . HIS A 1 238 ? 13.317 2.016 -15.578 1.00 96.94 238 HIS A C 1
ATOM 1907 O O . HIS A 1 238 ? 13.331 1.408 -16.648 1.00 96.94 238 HIS A O 1
ATOM 1913 N N . LEU A 1 239 ? 14.351 1.994 -14.727 1.00 97.25 239 LEU A N 1
ATOM 1914 C CA . LEU A 1 239 ? 15.575 1.210 -14.935 1.00 97.25 239 LEU A CA 1
ATOM 1915 C C . LEU A 1 239 ? 15.303 -0.283 -14.742 1.00 97.25 239 LEU A C 1
ATOM 1917 O O . LEU A 1 239 ? 15.718 -1.100 -15.562 1.00 97.25 239 LEU A O 1
ATOM 1921 N N . TRP A 1 240 ? 14.539 -0.621 -13.702 1.00 97.19 240 TRP A N 1
ATOM 1922 C CA . TRP A 1 240 ? 14.041 -1.968 -13.460 1.00 97.19 240 TRP A CA 1
ATOM 1923 C C . TRP A 1 240 ? 13.236 -2.482 -14.654 1.00 97.19 240 TRP A C 1
ATOM 1925 O O . TRP A 1 240 ? 13.528 -3.549 -15.189 1.00 97.19 240 TRP A O 1
ATOM 1935 N N . LEU A 1 241 ? 12.289 -1.685 -15.154 1.00 96.62 241 LEU A N 1
ATOM 1936 C CA . LEU A 1 241 ? 11.476 -2.054 -16.311 1.00 96.62 241 LEU A CA 1
ATOM 1937 C C . LEU A 1 241 ? 12.329 -2.250 -17.571 1.00 96.62 241 LEU A C 1
ATOM 1939 O O . LEU A 1 241 ? 12.127 -3.216 -18.306 1.00 96.62 241 LEU A O 1
ATOM 1943 N N . LEU A 1 242 ? 13.305 -1.366 -17.808 1.00 97.00 242 LEU A N 1
ATOM 1944 C CA . LEU A 1 242 ? 14.257 -1.507 -18.911 1.00 97.00 242 LEU A CA 1
ATOM 1945 C C . LEU A 1 242 ? 15.008 -2.837 -18.811 1.00 97.00 242 LEU A C 1
ATOM 1947 O O . LEU A 1 242 ? 15.083 -3.571 -19.799 1.00 97.00 242 LEU A O 1
ATOM 1951 N N . ARG A 1 243 ? 15.518 -3.167 -17.620 1.00 96.50 243 ARG A N 1
ATOM 1952 C CA . ARG A 1 243 ? 16.234 -4.418 -17.377 1.00 96.50 243 ARG A CA 1
ATOM 1953 C C . ARG A 1 243 ? 15.354 -5.634 -17.648 1.00 96.50 243 ARG A C 1
ATOM 1955 O O . ARG A 1 243 ? 15.770 -6.505 -18.405 1.00 96.50 243 ARG A O 1
ATOM 1962 N N . ARG A 1 244 ? 14.123 -5.655 -17.125 1.00 96.00 244 ARG A N 1
ATOM 1963 C CA . ARG A 1 244 ? 13.165 -6.750 -17.351 1.00 96.00 244 ARG A CA 1
ATOM 1964 C C . ARG A 1 244 ? 12.851 -6.960 -18.829 1.00 96.00 244 ARG A C 1
ATOM 1966 O O . ARG A 1 244 ? 12.845 -8.099 -19.286 1.00 96.00 244 ARG A O 1
ATOM 1973 N N . LYS A 1 245 ? 12.663 -5.882 -19.598 1.00 96.38 245 LYS A N 1
ATOM 1974 C CA . LYS A 1 245 ? 12.465 -5.973 -21.056 1.00 96.38 245 LYS A CA 1
ATOM 1975 C C . LYS A 1 245 ? 13.681 -6.592 -21.742 1.00 96.38 245 LYS A C 1
ATOM 1977 O O . LYS A 1 245 ? 13.520 -7.490 -22.563 1.00 96.38 245 LYS A O 1
ATOM 1982 N N . VAL A 1 246 ? 14.884 -6.119 -21.416 1.00 96.94 246 VAL A N 1
ATOM 1983 C CA . VAL A 1 246 ? 16.132 -6.633 -22.005 1.00 96.94 246 VAL A CA 1
ATOM 1984 C C . VAL A 1 246 ? 16.344 -8.109 -21.668 1.00 96.94 246 VAL A C 1
ATOM 1986 O O . VAL A 1 246 ? 16.695 -8.886 -22.557 1.00 96.94 246 VAL A O 1
ATOM 1989 N N . ASP A 1 247 ? 16.080 -8.509 -20.425 1.00 95.69 247 ASP A N 1
ATOM 1990 C CA . ASP A 1 247 ? 16.182 -9.905 -19.988 1.00 95.69 247 ASP A CA 1
ATOM 1991 C C . ASP A 1 247 ? 15.154 -10.812 -20.701 1.00 95.69 247 ASP A C 1
ATOM 1993 O O . ASP A 1 247 ? 15.456 -11.972 -20.976 1.00 95.69 247 ASP A O 1
ATOM 1997 N N . ASP A 1 248 ? 13.992 -10.275 -21.098 1.00 96.50 248 ASP A N 1
ATOM 1998 C CA . ASP A 1 248 ? 12.989 -10.952 -21.945 1.00 96.50 248 ASP A CA 1
ATOM 1999 C C . ASP A 1 248 ? 13.317 -10.885 -23.459 1.00 96.50 248 ASP A C 1
ATOM 2001 O O . ASP A 1 248 ? 12.499 -11.188 -24.328 1.00 96.50 248 ASP A O 1
ATOM 2005 N N . GLY A 1 249 ? 14.540 -10.477 -23.808 1.00 97.50 249 GLY A N 1
ATOM 2006 C CA . GLY A 1 249 ? 15.044 -10.457 -25.183 1.00 97.50 249 GLY A CA 1
ATOM 2007 C C . GLY A 1 249 ? 14.665 -9.215 -25.992 1.00 97.50 249 GLY A C 1
ATOM 2008 O O . GLY A 1 249 ? 14.918 -9.173 -27.201 1.00 97.50 249 GLY A O 1
ATOM 2009 N N . TRP A 1 250 ? 14.085 -8.187 -25.367 1.00 96.81 250 TRP A N 1
ATOM 2010 C CA . TRP A 1 250 ? 13.841 -6.913 -26.037 1.00 96.81 250 TRP A CA 1
ATOM 2011 C C . TRP A 1 250 ? 15.158 -6.189 -26.328 1.00 96.81 250 TRP A C 1
ATOM 2013 O O . TRP A 1 250 ? 15.983 -5.977 -25.441 1.00 96.81 250 TRP A O 1
ATOM 2023 N N . VAL A 1 251 ? 15.337 -5.748 -27.574 1.00 96.75 251 VAL A N 1
ATOM 2024 C CA . VAL A 1 251 ? 16.473 -4.910 -27.974 1.00 96.75 251 VAL A CA 1
ATOM 2025 C C . VAL A 1 251 ? 16.020 -3.449 -27.979 1.00 96.75 251 VAL A C 1
ATOM 2027 O O . VAL A 1 251 ? 15.164 -3.100 -28.801 1.00 96.75 251 VAL A O 1
ATOM 2030 N N . PRO A 1 252 ? 16.571 -2.586 -27.104 1.00 94.94 252 PRO A N 1
ATOM 2031 C CA . PRO A 1 252 ? 16.191 -1.184 -27.073 1.00 94.94 252 PRO A CA 1
ATOM 2032 C C . PRO A 1 252 ? 16.488 -0.501 -28.417 1.00 94.94 252 PRO A C 1
ATOM 2034 O O . PRO A 1 252 ? 17.605 -0.627 -28.929 1.00 94.94 252 PRO A O 1
ATOM 2037 N N . PRO A 1 253 ? 15.527 0.227 -29.015 1.00 95.69 253 PRO A N 1
ATOM 2038 C CA . PRO A 1 253 ? 15.825 1.124 -30.123 1.00 95.69 253 PRO A CA 1
ATOM 2039 C C . PRO A 1 253 ? 16.654 2.318 -29.622 1.00 95.69 253 PRO A C 1
ATOM 2041 O O . PRO A 1 253 ? 16.924 2.455 -28.433 1.00 95.69 253 PRO A O 1
ATOM 2044 N N . GLU A 1 254 ? 17.034 3.216 -30.532 1.00 96.31 254 GLU A N 1
ATOM 2045 C CA . GLU A 1 254 ? 17.737 4.448 -30.161 1.00 96.31 254 GLU A CA 1
ATOM 2046 C C . GLU A 1 254 ? 16.940 5.264 -29.126 1.00 96.31 254 GLU A C 1
ATOM 2048 O O . GLU A 1 254 ? 15.717 5.416 -29.241 1.00 96.31 254 GLU A O 1
ATOM 2053 N N . ASP A 1 255 ? 17.649 5.818 -28.145 1.00 97.19 255 ASP A N 1
ATOM 2054 C CA . ASP A 1 255 ? 17.077 6.655 -27.094 1.00 97.19 255 ASP A CA 1
ATOM 2055 C C . ASP A 1 255 ? 16.378 7.897 -27.661 1.00 97.19 255 ASP A C 1
ATOM 2057 O O . ASP A 1 255 ? 16.845 8.570 -28.589 1.00 97.19 255 ASP A O 1
ATOM 2061 N N . CYS A 1 256 ? 15.218 8.216 -27.092 1.00 96.62 256 CYS A N 1
ATOM 2062 C CA . CYS A 1 256 ? 14.564 9.490 -27.323 1.00 96.62 256 CYS A CA 1
ATOM 2063 C C . CYS A 1 256 ? 15.394 10.605 -26.677 1.00 96.62 256 CYS A C 1
ATOM 2065 O O . CYS A 1 256 ? 15.760 10.515 -25.509 1.00 96.62 256 CYS A O 1
ATOM 2067 N N . TRP A 1 257 ? 15.610 11.715 -27.388 1.00 96.00 257 TRP A N 1
ATOM 2068 C CA . TRP A 1 257 ? 16.299 12.878 -26.815 1.00 96.00 257 TRP A CA 1
ATOM 2069 C C . TRP A 1 257 ? 15.596 13.454 -25.582 1.00 96.00 257 TRP A C 1
ATOM 2071 O O . TRP A 1 257 ? 16.263 13.977 -24.699 1.00 96.00 257 TRP A O 1
ATOM 2081 N N . TYR A 1 258 ? 14.271 13.330 -25.510 1.00 96.31 258 TYR A N 1
ATOM 2082 C CA . TYR A 1 258 ? 13.479 13.754 -24.357 1.00 96.31 258 TYR A CA 1
ATOM 2083 C C . TYR A 1 258 ? 13.323 12.655 -23.296 1.00 96.31 258 TYR A C 1
ATOM 2085 O O . TYR A 1 258 ? 12.743 12.918 -22.250 1.00 96.31 258 TYR A O 1
ATOM 2093 N N . GLY A 1 259 ? 13.805 11.432 -23.553 1.00 96.50 259 GLY A N 1
ATOM 2094 C CA . GLY A 1 259 ? 13.737 10.308 -22.621 1.00 96.50 259 GLY A CA 1
ATOM 2095 C C . GLY A 1 259 ? 12.350 10.092 -22.015 1.00 96.50 259 GLY A C 1
ATOM 2096 O O . GLY A 1 259 ? 11.333 10.164 -22.713 1.00 96.50 259 GLY A O 1
ATOM 2097 N N . TYR A 1 260 ? 12.310 9.883 -20.701 1.00 96.56 260 TYR A N 1
ATOM 2098 C CA . TYR A 1 260 ? 11.069 9.734 -19.938 1.00 96.56 260 TYR A CA 1
ATOM 2099 C C . TYR A 1 260 ? 10.202 11.010 -19.877 1.00 96.56 260 TYR A C 1
ATOM 2101 O O . TYR A 1 260 ? 9.037 10.929 -19.491 1.00 96.56 260 TYR A O 1
ATOM 2109 N N . ASP A 1 261 ? 10.714 12.180 -20.279 1.00 96.31 261 ASP A N 1
ATOM 2110 C CA . ASP A 1 261 ? 9.964 13.449 -20.330 1.00 96.31 261 ASP A CA 1
ATOM 2111 C C . ASP A 1 261 ? 9.291 13.698 -21.692 1.00 96.31 261 ASP A C 1
ATOM 2113 O O . ASP A 1 261 ? 8.592 14.702 -21.885 1.00 96.31 261 ASP A O 1
ATOM 2117 N N . CYS A 1 262 ? 9.464 12.780 -22.648 1.00 95.56 262 CYS A N 1
ATOM 2118 C CA . CYS A 1 262 ? 8.869 12.875 -23.975 1.00 95.56 262 CYS A CA 1
ATOM 2119 C C . CYS A 1 262 ? 7.336 12.978 -23.920 1.00 95.56 262 CYS A C 1
ATOM 2121 O O . CYS A 1 262 ? 6.660 12.280 -23.166 1.00 95.56 262 CYS A O 1
ATOM 2123 N N . ASN A 1 263 ? 6.765 13.831 -24.773 1.00 92.31 263 ASN A N 1
ATOM 2124 C CA . ASN A 1 263 ? 5.322 14.058 -24.872 1.00 92.31 263 ASN A CA 1
ATOM 2125 C C . ASN A 1 263 ? 4.735 13.717 -26.253 1.00 92.31 263 ASN A C 1
ATOM 2127 O O . ASN A 1 263 ? 3.617 14.129 -26.564 1.00 92.31 263 ASN A O 1
ATOM 2131 N N . THR A 1 264 ? 5.493 13.012 -27.094 1.00 84.81 264 THR A N 1
ATOM 2132 C CA . THR A 1 264 ? 5.149 12.786 -28.503 1.00 84.81 264 THR A CA 1
ATOM 2133 C C . THR A 1 264 ? 4.751 11.331 -28.781 1.00 84.81 264 THR A C 1
ATOM 2135 O O . THR A 1 264 ? 5.023 10.427 -27.997 1.00 84.81 264 THR A O 1
ATOM 2138 N N . GLN A 1 265 ? 4.094 11.087 -29.920 1.00 66.25 265 GLN A N 1
ATOM 2139 C CA . GLN A 1 265 ? 3.488 9.792 -30.268 1.00 66.25 265 GLN A CA 1
ATOM 2140 C C . GLN A 1 265 ? 4.454 8.775 -30.914 1.00 66.25 265 GLN A C 1
ATOM 2142 O O . GLN A 1 265 ? 4.011 7.892 -31.643 1.00 66.25 265 GLN A O 1
ATOM 2147 N N . HIS A 1 266 ? 5.767 8.858 -30.672 1.00 82.38 266 HIS A N 1
ATOM 2148 C CA . HIS A 1 266 ? 6.744 7.920 -31.254 1.00 82.38 266 HIS A CA 1
ATOM 2149 C C . HIS A 1 266 ? 7.192 6.814 -30.273 1.00 82.38 266 HIS A C 1
ATOM 2151 O O . HIS A 1 266 ? 8.291 6.263 -30.397 1.00 82.38 266 HIS A O 1
ATOM 2157 N N . ALA A 1 267 ? 6.339 6.482 -29.295 1.00 77.00 267 ALA A N 1
ATOM 2158 C CA . ALA A 1 267 ? 6.588 5.488 -28.244 1.00 77.00 267 ALA A CA 1
ATOM 2159 C C . ALA A 1 267 ? 7.104 4.136 -28.771 1.00 77.00 267 ALA A C 1
ATOM 2161 O O . ALA A 1 267 ? 7.889 3.477 -28.103 1.00 77.00 267 ALA A O 1
ATOM 2162 N N . THR A 1 268 ? 6.718 3.747 -29.988 1.00 84.25 268 THR A N 1
ATOM 2163 C CA . THR A 1 268 ? 7.073 2.453 -30.588 1.00 84.25 268 THR A CA 1
ATOM 2164 C C . THR A 1 268 ? 8.419 2.429 -31.315 1.00 84.25 268 THR A C 1
ATOM 2166 O O . THR A 1 268 ? 8.899 1.347 -31.636 1.00 84.25 268 THR A O 1
ATOM 2169 N N . SER A 1 269 ? 9.025 3.580 -31.629 1.00 92.19 269 SER A N 1
ATOM 2170 C CA . SER A 1 269 ? 10.242 3.650 -32.462 1.00 92.19 269 SER A CA 1
ATOM 2171 C C . SER A 1 269 ? 11.486 4.160 -31.734 1.00 92.19 269 SER A C 1
ATOM 2173 O O . SER A 1 269 ? 12.560 4.196 -32.332 1.00 92.19 269 SER A O 1
ATOM 2175 N N . LYS A 1 270 ? 11.350 4.609 -30.484 1.00 95.75 270 LYS A N 1
ATOM 2176 C CA . LYS A 1 270 ? 12.443 5.146 -29.660 1.00 95.75 270 LYS A CA 1
ATOM 2177 C C . LYS A 1 270 ? 12.313 4.652 -28.227 1.00 95.75 270 LYS A C 1
ATOM 2179 O O . LYS A 1 270 ? 11.195 4.441 -27.757 1.00 95.75 270 LYS A O 1
ATOM 2184 N N . ASN A 1 271 ? 13.441 4.502 -27.543 1.00 96.38 271 ASN A N 1
ATOM 2185 C CA . ASN A 1 271 ? 13.453 4.130 -26.137 1.00 96.38 271 ASN A CA 1
ATOM 2186 C C . ASN A 1 271 ? 13.117 5.363 -25.286 1.00 96.38 271 ASN A C 1
ATOM 2188 O O . ASN A 1 271 ? 13.670 6.439 -25.505 1.00 96.38 271 ASN A O 1
ATOM 2192 N N . HIS A 1 272 ? 12.183 5.210 -24.348 1.00 96.81 272 HIS A N 1
ATOM 2193 C CA . HIS A 1 272 ? 11.780 6.264 -23.409 1.00 96.81 272 HIS A CA 1
ATOM 2194 C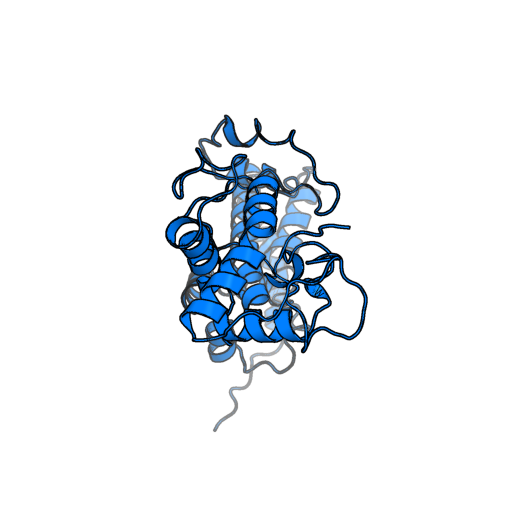 C . HIS A 1 272 ? 12.189 5.945 -21.967 1.00 96.81 272 HIS A C 1
ATOM 2196 O O . HIS A 1 272 ? 12.076 6.806 -21.100 1.00 96.81 272 HIS A O 1
ATOM 2202 N N . LEU A 1 273 ? 12.698 4.739 -21.701 1.00 96.88 273 LEU A N 1
ATOM 2203 C CA . LEU A 1 273 ? 13.217 4.328 -20.394 1.00 96.88 273 LEU A CA 1
ATOM 2204 C C . LEU A 1 273 ? 14.665 4.816 -20.205 1.00 96.88 273 LEU A C 1
ATOM 2206 O O . LEU A 1 273 ? 15.529 4.081 -19.738 1.00 96.88 273 LEU A O 1
ATOM 2210 N N . CYS A 1 274 ? 14.943 6.049 -20.625 1.00 96.56 274 CYS A N 1
ATOM 2211 C CA . CYS A 1 274 ? 16.260 6.678 -20.605 1.00 96.56 274 CYS A CA 1
ATOM 2212 C C . CYS A 1 274 ? 16.148 8.127 -20.113 1.00 96.56 274 CYS A C 1
ATOM 2214 O O . CYS A 1 274 ? 15.082 8.747 -20.190 1.00 96.56 274 CYS A O 1
ATOM 2216 N N . ALA A 1 275 ? 17.255 8.675 -19.613 1.00 96.12 275 ALA A N 1
ATOM 2217 C CA . ALA A 1 275 ? 17.311 10.072 -19.202 1.00 96.12 275 ALA A CA 1
ATOM 2218 C C . ALA A 1 275 ? 17.211 11.021 -20.418 1.00 96.12 275 ALA A C 1
ATOM 2220 O O . ALA A 1 275 ? 17.746 10.706 -21.486 1.00 96.12 275 ALA A O 1
ATOM 2221 N N . PRO A 1 276 ? 16.559 12.190 -20.280 1.00 96.19 276 PRO A N 1
ATOM 2222 C CA . PRO A 1 276 ? 16.599 13.241 -21.287 1.00 96.19 276 PRO A CA 1
ATOM 2223 C C . PRO A 1 276 ? 18.034 13.718 -21.539 1.00 96.19 276 PRO A C 1
ATOM 2225 O O . PRO A 1 276 ? 18.836 13.860 -20.617 1.00 96.19 276 PRO A O 1
ATOM 2228 N N . THR A 1 277 ? 18.346 14.005 -22.799 1.00 95.69 277 THR A N 1
ATOM 2229 C CA . THR A 1 277 ? 19.655 14.514 -23.249 1.00 95.69 277 THR A CA 1
ATOM 2230 C C . THR A 1 277 ? 19.562 15.888 -23.920 1.00 95.69 277 THR A C 1
ATOM 2232 O O . THR A 1 277 ? 20.594 16.455 -24.288 1.00 95.69 277 THR A O 1
ATOM 2235 N N . LYS A 1 278 ? 18.348 16.433 -24.084 1.00 82.06 278 LYS A N 1
ATOM 2236 C CA . LYS A 1 278 ? 18.067 17.762 -24.646 1.00 82.06 278 LYS A CA 1
ATOM 2237 C C . LYS A 1 278 ? 16.995 18.505 -23.866 1.00 82.06 278 LYS A C 1
ATOM 2239 O O . LYS A 1 278 ? 16.075 17.830 -23.358 1.00 82.06 278 LYS A O 1
#

pLDDT: mean 81.28, std 17.59, range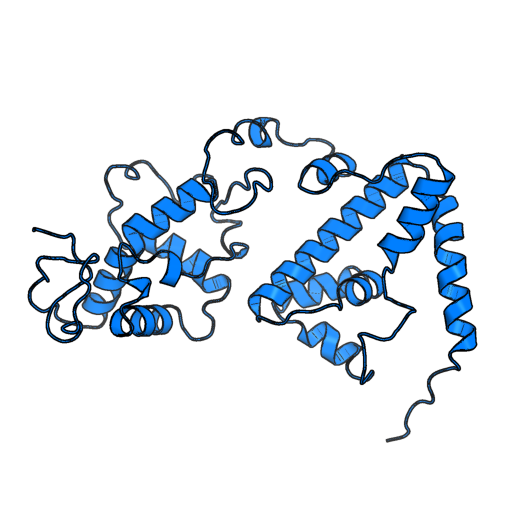 [32.84, 97.5]